Protein AF-A0A954ZWZ1-F1 (afdb_monomer_lite)

Radius of gyration: 29.32 Å; chains: 1; bounding box: 92×33×90 Å

pLDDT: mean 82.96, std 15.21, range [48.44, 98.31]

Foldseek 3Di:
DVVVVVVVCVQQPLNVVLVLLLVLLVVLLVVLLVVLLVCCVVVDLPPQLVSLVVSLVSSVVSSLVSLLVSLCCVVPVPPPPDPPPPVVPPPDPCSCVVSVVVVVLVVVCVVQLSCQQSVQLSCCCPPVVDRSSVSNVVSNNVSSVVSSVVSVVVCVVVVVRVGCVVVVVVVVVVVVVVVVVVVVVVVVVVVVPPPPPPPPDPPDD

Sequence (205 aa):
MPSRVFKYYQRKRVVNINLNILAAGFISIAIAKYPVYLMGVWIGTDHKLLISVLAYLLDMVIDVAVYYGLHWVANHWNPQGHLPGDDTRPKGRKFLHDATRIQAERAALVPLFMLVSMGGMWSLQHFYQITHSWAFVFAFVAAMFVTRIAHTLWGYQSGTFKDHIDFMIDDQLQIGRDLTAEQEAKDQAKAQAEPKATKADEVAP

Structure (mmCIF, N/CA/C/O backbone):
data_AF-A0A954ZWZ1-F1
#
_entry.id   AF-A0A954ZWZ1-F1
#
loop_
_atom_site.group_PDB
_atom_site.id
_atom_site.type_symbol
_atom_site.label_atom_id
_atom_site.label_alt_id
_atom_site.label_comp_id
_atom_site.label_asym_id
_atom_site.label_entity_id
_atom_site.label_seq_id
_atom_site.pdbx_PDB_ins_code
_atom_site.Cartn_x
_atom_site.Cartn_y
_atom_site.Cartn_z
_atom_site.occupancy
_atom_site.B_iso_or_equiv
_atom_site.auth_seq_id
_atom_site.auth_comp_id
_atom_site.auth_asym_id
_atom_site.auth_atom_id
_atom_site.pdbx_PDB_model_num
ATOM 1 N N . MET A 1 1 ? -6.400 15.548 -24.650 1.00 51.78 1 MET A N 1
ATOM 2 C CA . MET A 1 1 ? -5.269 15.828 -23.733 1.00 51.78 1 MET A CA 1
ATOM 3 C C . MET A 1 1 ? -4.863 14.713 -22.740 1.00 51.78 1 MET A C 1
ATOM 5 O O . MET A 1 1 ? -3.754 14.841 -22.228 1.00 51.78 1 MET A O 1
ATOM 9 N N . PRO A 1 2 ? -5.603 13.602 -22.492 1.00 70.44 2 PRO A N 1
ATOM 10 C CA . PRO A 1 2 ? -5.133 12.568 -21.547 1.00 70.44 2 PRO A CA 1
ATOM 11 C C . PRO A 1 2 ? -3.888 11.798 -22.032 1.00 70.44 2 PRO A C 1
ATOM 13 O O . PRO A 1 2 ? -3.136 11.253 -21.229 1.00 70.44 2 PRO A O 1
ATOM 16 N N . SER A 1 3 ? -3.600 11.820 -23.338 1.00 67.31 3 SER A N 1
ATOM 17 C CA . SER A 1 3 ? -2.469 11.102 -23.936 1.00 67.31 3 SER A CA 1
ATOM 18 C C . SER A 1 3 ? -1.090 11.588 -23.474 1.00 67.31 3 SER A C 1
ATOM 20 O O . SER A 1 3 ? -0.151 10.799 -23.466 1.00 67.31 3 SER A O 1
ATOM 22 N N . ARG A 1 4 ? -0.935 12.856 -23.062 1.00 72.19 4 ARG A N 1
ATOM 23 C CA . ARG A 1 4 ? 0.358 13.376 -22.572 1.00 72.19 4 ARG A CA 1
ATOM 24 C C . ARG A 1 4 ? 0.658 12.921 -21.143 1.00 72.19 4 ARG A C 1
ATOM 26 O O . ARG A 1 4 ? 1.775 12.492 -20.870 1.00 72.19 4 ARG A O 1
ATOM 33 N N . VAL A 1 5 ? -0.346 12.949 -20.265 1.00 69.44 5 VAL A N 1
ATOM 34 C CA . VAL A 1 5 ? -0.228 12.459 -18.879 1.00 69.44 5 VAL A CA 1
ATOM 35 C C . VAL A 1 5 ? 0.009 10.950 -18.875 1.00 69.44 5 VAL A C 1
ATOM 37 O O . VAL A 1 5 ? 0.893 10.462 -18.178 1.00 69.44 5 VAL A O 1
ATOM 40 N N . PHE A 1 6 ? -0.702 10.221 -19.739 1.00 67.62 6 PHE A N 1
ATOM 41 C CA . PHE A 1 6 ? -0.519 8.783 -19.905 1.00 67.62 6 PHE A CA 1
ATOM 42 C C . PHE A 1 6 ? 0.884 8.417 -20.425 1.00 67.62 6 PHE A C 1
ATOM 44 O O . PHE A 1 6 ? 1.501 7.481 -19.926 1.00 67.62 6 PHE A O 1
ATOM 51 N N . LYS A 1 7 ? 1.451 9.202 -21.353 1.00 65.38 7 LYS A N 1
ATOM 52 C CA . LYS A 1 7 ? 2.846 9.028 -21.798 1.00 65.38 7 LYS A CA 1
ATOM 53 C C . LYS A 1 7 ? 3.861 9.295 -20.680 1.00 65.38 7 LYS A C 1
ATOM 55 O O . LYS A 1 7 ? 4.841 8.565 -20.574 1.00 65.38 7 LYS A O 1
ATOM 60 N N . TYR A 1 8 ? 3.638 10.302 -19.832 1.00 67.06 8 TYR A N 1
ATOM 61 C CA . TYR A 1 8 ? 4.509 10.554 -18.675 1.00 67.06 8 TYR A CA 1
ATOM 62 C C . TYR A 1 8 ? 4.446 9.403 -17.660 1.00 67.06 8 TYR A C 1
ATOM 64 O O . TYR A 1 8 ? 5.482 8.925 -17.197 1.00 67.06 8 TYR A O 1
ATOM 72 N N . TYR A 1 9 ? 3.236 8.905 -17.396 1.00 62.78 9 TYR A N 1
ATOM 73 C CA . TYR A 1 9 ? 2.984 7.738 -16.553 1.00 62.78 9 TYR A CA 1
ATOM 74 C C . TYR A 1 9 ? 3.708 6.480 -17.054 1.00 62.78 9 TYR A C 1
ATOM 76 O O . TYR A 1 9 ? 4.328 5.768 -16.268 1.00 62.78 9 TYR A O 1
ATOM 84 N N . GLN A 1 10 ? 3.695 6.234 -18.367 1.00 62.81 10 GLN A N 1
ATOM 85 C CA . GLN A 1 10 ? 4.417 5.113 -18.975 1.00 62.81 10 GLN A CA 1
ATOM 86 C C . GLN A 1 10 ? 5.942 5.287 -18.944 1.00 62.81 10 GLN A C 1
ATOM 88 O O . GLN A 1 10 ? 6.660 4.297 -18.836 1.00 62.81 10 GLN A O 1
ATOM 93 N N . ARG A 1 11 ? 6.452 6.525 -19.017 1.00 67.62 11 ARG A N 1
ATOM 94 C CA . ARG A 1 11 ? 7.898 6.796 -19.086 1.00 67.62 11 ARG A CA 1
ATOM 95 C C . ARG A 1 11 ? 8.609 6.647 -17.740 1.00 67.62 11 ARG A C 1
ATOM 97 O O . ARG A 1 11 ? 9.779 6.279 -17.714 1.00 67.62 11 ARG A O 1
ATOM 104 N N . LYS A 1 12 ? 7.931 6.946 -16.629 1.00 70.38 12 LYS A N 1
ATOM 105 C CA . LYS A 1 12 ? 8.512 6.873 -15.280 1.00 70.38 12 LYS A CA 1
ATOM 106 C C . LYS A 1 12 ? 8.003 5.630 -14.558 1.00 70.38 12 LYS A C 1
ATOM 108 O O . LYS A 1 12 ? 6.935 5.648 -13.945 1.00 70.38 12 LYS A O 1
ATOM 113 N N . ARG A 1 13 ? 8.806 4.559 -14.582 1.00 70.75 13 ARG A N 1
ATOM 114 C CA . ARG A 1 13 ? 8.509 3.277 -13.913 1.00 70.75 13 ARG A CA 1
ATOM 115 C C . ARG A 1 13 ? 8.087 3.471 -12.450 1.00 70.75 13 ARG A C 1
ATOM 117 O O . ARG A 1 13 ? 7.132 2.845 -12.004 1.00 70.75 13 ARG A O 1
ATOM 124 N N . VAL A 1 14 ? 8.742 4.393 -11.743 1.00 76.31 14 VAL A N 1
ATOM 125 C CA . VAL A 1 14 ? 8.449 4.742 -10.342 1.00 76.31 14 VAL A CA 1
ATOM 126 C C . VAL A 1 14 ? 7.022 5.253 -10.157 1.00 76.31 14 VAL A C 1
ATOM 128 O O . VAL A 1 14 ? 6.324 4.826 -9.241 1.00 76.31 14 VAL A O 1
ATOM 131 N N . VAL A 1 15 ? 6.565 6.142 -11.043 1.00 77.62 15 VAL A N 1
ATOM 132 C CA . VAL A 1 15 ? 5.222 6.735 -10.971 1.00 77.62 15 VAL A CA 1
ATOM 133 C C . VAL A 1 15 ? 4.165 5.675 -11.260 1.00 77.62 15 VAL A C 1
ATOM 135 O O . VAL A 1 15 ? 3.155 5.616 -10.560 1.00 77.62 15 VAL A O 1
ATOM 138 N N . ASN A 1 16 ? 4.418 4.805 -12.242 1.00 77.25 16 ASN A N 1
ATOM 139 C CA . ASN A 1 16 ? 3.521 3.699 -12.559 1.00 77.25 16 ASN A CA 1
ATOM 140 C C . ASN A 1 16 ? 3.336 2.759 -11.365 1.00 77.25 16 ASN A C 1
ATOM 142 O O . ASN A 1 16 ? 2.205 2.543 -10.918 1.00 77.25 16 ASN A O 1
ATOM 146 N N . ILE A 1 17 ? 4.456 2.301 -10.799 1.00 78.31 17 ILE A N 1
ATOM 147 C CA . ILE A 1 17 ? 4.464 1.447 -9.615 1.00 78.31 17 ILE A CA 1
ATOM 148 C C . ILE A 1 17 ? 3.731 2.151 -8.469 1.00 78.31 17 ILE A C 1
ATOM 150 O O . ILE A 1 17 ? 2.723 1.634 -8.003 1.00 78.31 17 ILE A O 1
ATOM 154 N N . ASN A 1 18 ? 4.140 3.355 -8.061 1.00 85.31 18 ASN A N 1
ATOM 155 C CA . ASN A 1 18 ? 3.526 4.038 -6.919 1.00 85.31 18 ASN A CA 1
ATOM 156 C C . ASN A 1 18 ? 2.015 4.260 -7.089 1.00 85.31 18 ASN A C 1
ATOM 158 O O . ASN A 1 18 ? 1.270 4.049 -6.133 1.00 85.31 18 ASN A O 1
ATOM 162 N N . LEU A 1 19 ? 1.540 4.631 -8.281 1.00 84.81 19 LEU A N 1
ATOM 163 C CA . LEU A 1 19 ? 0.110 4.867 -8.497 1.00 84.81 19 LEU A CA 1
ATOM 164 C C . LEU A 1 19 ? -0.706 3.575 -8.452 1.00 84.81 19 LEU A C 1
ATOM 166 O O . LEU A 1 19 ? -1.750 3.550 -7.807 1.00 84.81 19 LEU A O 1
ATOM 170 N N . ASN A 1 20 ? -0.243 2.511 -9.119 1.00 83.81 20 ASN A N 1
ATOM 171 C CA . ASN A 1 20 ? -0.954 1.230 -9.128 1.00 83.81 20 ASN A CA 1
ATOM 172 C C . ASN A 1 20 ? -1.078 0.685 -7.702 1.00 83.81 20 ASN A C 1
ATOM 174 O O . ASN A 1 20 ? -2.125 0.234 -7.252 1.00 83.81 20 ASN A O 1
ATOM 178 N N . ILE A 1 21 ? 0.004 0.825 -6.955 1.00 85.50 21 ILE A N 1
ATOM 179 C CA . ILE A 1 21 ? 0.074 0.441 -5.565 1.00 85.50 21 ILE A CA 1
ATOM 180 C C . ILE A 1 21 ? -0.865 1.276 -4.671 1.00 85.50 21 ILE A C 1
ATOM 182 O O . ILE A 1 21 ? -1.545 0.702 -3.824 1.00 85.50 21 ILE A O 1
ATOM 186 N N . LEU A 1 22 ? -0.910 2.603 -4.837 1.00 90.81 22 LEU A N 1
ATOM 187 C CA . LEU A 1 22 ? -1.846 3.460 -4.097 1.00 90.81 22 LEU A CA 1
ATOM 188 C C . LEU A 1 22 ? -3.297 3.103 -4.435 1.00 90.81 22 LEU A C 1
ATOM 190 O O . LEU A 1 22 ? -4.123 2.991 -3.536 1.00 90.81 22 LEU A O 1
ATOM 194 N N . ALA A 1 23 ? -3.599 2.879 -5.716 1.00 90.50 23 ALA A N 1
ATOM 195 C CA . ALA A 1 23 ? -4.926 2.470 -6.162 1.00 90.50 23 ALA A CA 1
ATOM 196 C C . ALA A 1 23 ? -5.339 1.128 -5.539 1.00 90.50 23 ALA A C 1
ATOM 198 O O . ALA A 1 23 ? -6.428 1.035 -4.975 1.00 90.50 23 ALA A O 1
ATOM 199 N N . ALA A 1 24 ? -4.454 0.126 -5.571 1.00 89.44 24 ALA A N 1
ATOM 200 C CA . ALA A 1 24 ? -4.673 -1.163 -4.919 1.00 89.44 24 ALA A CA 1
ATOM 201 C C . ALA A 1 24 ? -4.938 -0.994 -3.417 1.00 89.44 24 ALA A C 1
ATOM 203 O O . ALA A 1 24 ? -5.911 -1.542 -2.909 1.00 89.44 24 ALA A O 1
ATOM 204 N N . GLY A 1 25 ? -4.146 -0.162 -2.735 1.00 92.44 25 GLY A N 1
ATOM 205 C CA . GLY A 1 25 ? -4.324 0.119 -1.315 1.00 92.44 25 GLY A CA 1
ATOM 206 C C . GLY A 1 25 ? -5.662 0.797 -0.997 1.00 92.44 25 GLY A C 1
ATOM 207 O O . GLY A 1 25 ? -6.348 0.393 -0.064 1.00 92.44 25 GLY A O 1
ATOM 208 N N . PHE A 1 26 ? -6.084 1.798 -1.777 1.00 96.06 26 PHE A N 1
ATOM 209 C CA . PHE A 1 26 ? -7.390 2.441 -1.574 1.00 96.06 26 PHE A CA 1
ATOM 210 C C . PHE A 1 26 ? -8.555 1.481 -1.825 1.00 96.06 26 PHE A C 1
ATOM 212 O O . PHE A 1 26 ? -9.531 1.494 -1.072 1.00 96.06 26 PHE A O 1
ATOM 219 N N . ILE A 1 27 ? -8.449 0.635 -2.854 1.00 95.94 27 ILE A N 1
ATOM 220 C CA . ILE A 1 27 ? -9.440 -0.408 -3.138 1.00 95.94 27 ILE A CA 1
ATOM 221 C C . ILE A 1 27 ? -9.479 -1.423 -1.988 1.00 95.94 27 ILE A C 1
ATOM 223 O O . ILE A 1 27 ? -10.567 -1.753 -1.519 1.00 95.94 27 ILE A O 1
ATOM 227 N N . SER A 1 28 ? -8.317 -1.861 -1.488 1.00 94.94 28 SER A N 1
ATOM 228 C CA . SER A 1 28 ? -8.216 -2.763 -0.334 1.00 94.94 28 SER A CA 1
ATOM 229 C C . SER A 1 28 ? -8.909 -2.173 0.888 1.00 94.94 28 SER A C 1
ATOM 231 O O . SER A 1 28 ? -9.815 -2.799 1.427 1.00 94.94 28 SER A O 1
ATOM 233 N N . ILE A 1 29 ? -8.587 -0.929 1.259 1.00 96.12 29 ILE A N 1
ATOM 234 C CA . ILE A 1 29 ? -9.203 -0.241 2.403 1.00 96.12 29 ILE A CA 1
ATOM 235 C C . ILE A 1 29 ? -10.722 -0.147 2.233 1.00 96.12 29 ILE A C 1
ATOM 237 O O . ILE A 1 29 ? -11.462 -0.390 3.187 1.00 96.12 29 ILE A O 1
ATOM 241 N N . ALA A 1 30 ? -11.208 0.187 1.034 1.00 96.88 30 ALA A N 1
ATOM 242 C CA . ALA A 1 30 ? -12.642 0.277 0.769 1.00 96.88 30 ALA A CA 1
ATOM 243 C C . ALA A 1 30 ? -13.354 -1.071 0.981 1.00 96.88 30 ALA A C 1
ATOM 245 O O . ALA A 1 30 ? -14.422 -1.104 1.595 1.00 96.88 30 ALA A O 1
ATOM 246 N N . ILE A 1 31 ? -12.745 -2.173 0.532 1.00 96.75 31 ILE A N 1
ATOM 247 C CA . ILE A 1 31 ? -13.271 -3.535 0.703 1.00 96.75 31 ILE A CA 1
ATOM 248 C C . ILE A 1 31 ? -13.161 -3.982 2.171 1.00 96.75 31 ILE A C 1
ATOM 250 O O . ILE A 1 31 ? -14.134 -4.470 2.745 1.00 96.75 31 ILE A O 1
ATOM 254 N N . ALA A 1 32 ? -12.005 -3.772 2.802 1.00 96.94 32 ALA A N 1
ATOM 255 C CA . ALA A 1 32 ? -11.696 -4.179 4.172 1.00 96.94 32 ALA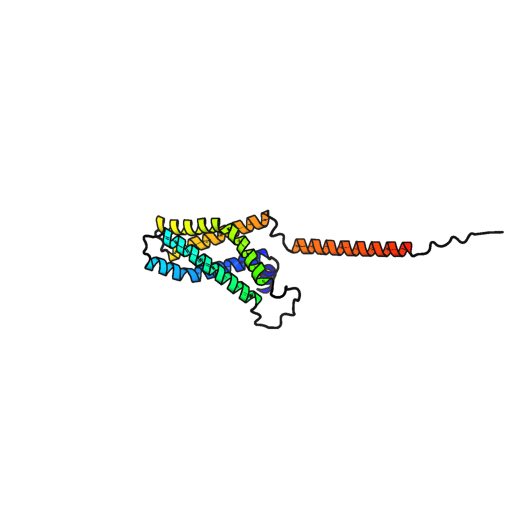 A CA 1
ATOM 256 C C . ALA A 1 32 ? -12.510 -3.412 5.226 1.00 96.94 32 ALA A C 1
ATOM 258 O O . ALA A 1 32 ? -12.789 -3.939 6.305 1.00 96.94 32 ALA A O 1
ATOM 259 N N . LYS A 1 33 ? -12.959 -2.191 4.909 1.00 97.00 33 LYS A N 1
ATOM 260 C CA . LYS A 1 33 ? -13.751 -1.348 5.816 1.00 97.00 33 LYS A CA 1
ATOM 261 C C . LYS A 1 33 ? -14.978 -2.070 6.379 1.00 97.00 33 LYS A C 1
ATOM 263 O O . LYS A 1 33 ? -15.282 -1.907 7.565 1.00 97.00 33 LYS A O 1
ATOM 268 N N . TYR A 1 34 ? -15.697 -2.823 5.544 1.00 97.12 34 TYR A N 1
ATOM 269 C CA . TYR A 1 34 ? -16.940 -3.480 5.952 1.00 97.12 34 TYR A CA 1
ATOM 270 C C . TYR A 1 34 ? -16.701 -4.664 6.904 1.00 97.12 34 TYR A C 1
ATOM 272 O O . TYR A 1 34 ? -17.274 -4.649 7.995 1.00 97.12 34 TYR A O 1
ATOM 280 N N . PRO A 1 35 ? -15.818 -5.637 6.606 1.00 97.44 35 PRO A N 1
ATOM 281 C CA . PRO A 1 35 ? -15.519 -6.679 7.578 1.00 97.44 35 PRO A CA 1
ATOM 282 C C . PRO A 1 35 ? -14.871 -6.146 8.866 1.00 97.44 35 PRO A C 1
ATOM 284 O O . PRO A 1 35 ? -15.178 -6.659 9.937 1.00 97.44 35 PRO A O 1
ATOM 287 N N . VAL A 1 36 ? -14.057 -5.079 8.819 1.00 96.69 36 VAL A N 1
ATOM 288 C CA . VAL A 1 36 ? -13.543 -4.423 10.044 1.00 96.69 36 VAL A CA 1
ATOM 289 C C . VAL A 1 36 ? -14.674 -3.864 10.905 1.00 96.69 36 VAL A C 1
ATOM 291 O O . VAL A 1 36 ? -14.655 -4.010 12.128 1.00 96.69 36 VAL A O 1
ATOM 294 N N . TYR A 1 37 ? -15.681 -3.250 10.282 1.00 96.88 37 TYR A N 1
ATOM 295 C CA . TYR A 1 37 ? -16.877 -2.812 10.994 1.00 96.88 37 TYR A CA 1
ATOM 296 C C . TYR A 1 37 ? -17.608 -3.993 11.653 1.00 96.88 37 TYR A C 1
ATOM 298 O O . TYR A 1 37 ? -17.912 -3.919 12.844 1.00 96.88 37 TYR A O 1
ATOM 306 N N . LEU A 1 38 ? -17.822 -5.093 10.922 1.00 97.56 38 LEU A N 1
ATOM 307 C CA . LEU A 1 38 ? -18.473 -6.293 11.460 1.00 97.56 38 LEU A CA 1
ATOM 308 C C . LEU A 1 38 ? -17.695 -6.907 12.629 1.00 97.56 38 LEU A C 1
ATOM 310 O O . LEU A 1 38 ? -18.304 -7.268 13.632 1.00 97.56 38 LEU A O 1
ATOM 314 N N . MET A 1 39 ? -16.363 -6.969 12.545 1.00 95.94 39 MET A N 1
ATOM 315 C CA . MET A 1 39 ? -15.519 -7.437 13.650 1.00 95.94 39 MET A CA 1
ATOM 316 C C . MET A 1 39 ? -15.685 -6.566 14.896 1.00 95.94 39 MET A C 1
ATOM 318 O O . MET A 1 39 ? -15.781 -7.097 15.998 1.00 95.94 39 MET A O 1
ATOM 322 N N . GLY A 1 40 ? -15.778 -5.243 14.732 1.00 94.31 40 GLY A N 1
ATOM 323 C CA . GLY A 1 40 ? -16.022 -4.333 15.852 1.00 94.31 40 GLY A CA 1
ATOM 324 C C . GLY A 1 40 ? -17.386 -4.536 16.518 1.00 94.31 40 GLY A C 1
ATOM 325 O O . GLY A 1 40 ? -17.492 -4.400 17.734 1.00 94.31 40 GLY A O 1
ATOM 326 N N . VAL A 1 41 ? -18.415 -4.893 15.743 1.00 95.94 41 VAL A N 1
ATOM 327 C CA . VAL A 1 41 ? -19.747 -5.230 16.278 1.00 95.94 41 VAL A CA 1
ATOM 328 C C . VAL A 1 41 ? -19.737 -6.598 16.965 1.00 95.94 41 VAL A C 1
ATOM 330 O O . VAL A 1 41 ? -20.334 -6.747 18.025 1.00 95.94 41 VAL A O 1
ATOM 333 N N . TRP A 1 42 ? -19.055 -7.585 16.382 1.00 97.12 42 TRP A N 1
ATOM 334 C CA . TRP A 1 42 ? -19.050 -8.964 16.875 1.00 97.12 42 TRP A CA 1
ATOM 335 C C . TRP A 1 42 ? -18.204 -9.157 18.139 1.00 97.12 42 TRP A C 1
ATOM 337 O O . TRP A 1 42 ? -18.624 -9.854 19.057 1.00 97.12 42 TRP A O 1
ATOM 347 N N . ILE A 1 43 ? -17.025 -8.535 18.195 1.00 96.19 43 ILE A N 1
ATOM 348 C CA . ILE A 1 43 ? -16.083 -8.664 19.318 1.00 96.19 43 ILE A CA 1
ATOM 349 C C . ILE A 1 43 ? -16.461 -7.720 20.471 1.00 96.19 43 ILE A C 1
ATOM 351 O O . ILE A 1 43 ? -16.161 -8.007 21.626 1.00 96.19 43 ILE A O 1
ATOM 355 N N . GLY A 1 44 ? -17.129 -6.604 20.170 1.00 93.94 44 GLY A N 1
ATOM 356 C CA . GLY A 1 44 ? -17.442 -5.557 21.140 1.00 93.94 44 GLY A CA 1
ATOM 357 C C . GLY A 1 44 ? -16.372 -4.465 21.203 1.00 93.94 44 GLY A C 1
ATOM 358 O O . GLY A 1 44 ? -15.210 -4.655 20.843 1.00 93.94 44 GLY A O 1
ATOM 359 N N . THR A 1 45 ? -16.773 -3.277 21.657 1.00 91.81 45 THR A N 1
ATOM 360 C CA . THR A 1 45 ? -15.977 -2.042 21.543 1.00 91.81 45 THR A CA 1
ATOM 361 C C . THR A 1 45 ? -14.802 -1.935 22.516 1.00 91.81 45 THR A C 1
ATOM 363 O O . THR A 1 45 ? -13.969 -1.039 22.373 1.00 91.81 45 THR A O 1
ATOM 366 N N . ASP A 1 46 ? -14.723 -2.831 23.497 1.00 94.69 46 ASP A N 1
ATOM 367 C CA . ASP A 1 46 ? -13.719 -2.774 24.563 1.00 94.69 46 ASP A CA 1
ATOM 368 C C . ASP A 1 46 ? -12.366 -3.349 24.118 1.00 94.69 46 ASP A C 1
ATOM 370 O O . ASP A 1 46 ? -11.306 -2.931 24.587 1.00 94.69 46 ASP A O 1
ATOM 374 N N . HIS A 1 47 ? -12.366 -4.245 23.128 1.00 95.12 47 HIS A N 1
ATOM 375 C CA . HIS A 1 47 ? -11.166 -4.929 22.641 1.00 95.12 47 HIS A CA 1
ATOM 376 C C . HIS A 1 47 ? -10.467 -4.180 21.489 1.00 95.12 47 HIS A C 1
ATOM 378 O O . HIS A 1 47 ? -10.080 -4.770 20.478 1.00 95.12 47 HIS A O 1
ATOM 384 N N . LYS A 1 48 ? -10.256 -2.867 21.655 1.00 94.19 48 LYS A N 1
ATOM 385 C CA . LYS A 1 48 ? -9.696 -1.938 20.644 1.00 94.19 48 LYS A CA 1
ATOM 386 C C . LYS A 1 48 ? -8.390 -2.429 20.001 1.00 94.19 48 LYS A C 1
ATOM 388 O O . LYS A 1 48 ? -8.222 -2.388 18.780 1.00 94.19 48 LYS A O 1
ATOM 393 N N . LEU A 1 49 ? -7.463 -2.934 20.820 1.00 95.06 49 LEU A N 1
ATOM 394 C CA . LEU A 1 49 ? -6.177 -3.452 20.342 1.00 95.06 49 LEU A CA 1
ATOM 395 C C . LEU A 1 49 ? -6.353 -4.721 19.496 1.00 95.06 49 LEU A C 1
ATOM 397 O O . LEU A 1 49 ? -5.781 -4.809 18.413 1.00 95.06 49 LEU A O 1
ATOM 401 N N . LEU A 1 50 ? -7.174 -5.672 19.955 1.00 95.69 50 LEU A N 1
ATOM 402 C CA . LEU A 1 50 ? -7.455 -6.912 19.227 1.00 95.69 50 LEU A CA 1
ATOM 403 C C . LEU A 1 50 ? -8.112 -6.617 17.873 1.00 95.69 50 LEU A C 1
ATOM 405 O O . LEU A 1 50 ? -7.687 -7.161 16.858 1.00 95.69 50 LEU A O 1
ATOM 409 N N . ILE A 1 51 ? -9.087 -5.702 17.840 1.00 95.12 51 ILE A N 1
ATOM 410 C CA . ILE A 1 51 ? -9.728 -5.265 16.592 1.00 95.12 51 ILE A CA 1
ATOM 411 C C . ILE A 1 51 ? -8.700 -4.629 15.649 1.00 95.12 51 ILE A C 1
ATOM 413 O O . ILE A 1 51 ? -8.740 -4.888 14.451 1.00 95.12 51 ILE A O 1
ATOM 417 N N . SER A 1 52 ? -7.757 -3.840 16.170 1.00 95.88 52 SER A N 1
ATOM 418 C CA . SER A 1 52 ? -6.698 -3.219 15.359 1.00 95.88 52 SER A CA 1
ATOM 419 C C . SER A 1 52 ? -5.738 -4.256 14.758 1.00 95.88 52 SER A C 1
ATOM 421 O O . SER A 1 52 ? -5.387 -4.151 13.584 1.00 95.88 52 SER A O 1
ATOM 423 N N . VAL A 1 53 ? -5.360 -5.288 15.524 1.00 96.62 53 VAL A N 1
ATOM 424 C CA . VAL A 1 53 ? -4.549 -6.421 15.033 1.00 96.62 53 VAL A CA 1
ATOM 425 C C . VAL A 1 53 ? -5.294 -7.183 13.935 1.00 96.62 53 VAL A C 1
ATOM 427 O O . VAL A 1 53 ? -4.736 -7.438 12.870 1.00 96.62 53 VAL A O 1
ATOM 430 N N . LEU A 1 54 ? -6.562 -7.529 14.168 1.00 96.81 54 LEU A N 1
ATOM 431 C CA . LEU A 1 54 ? -7.368 -8.269 13.195 1.00 96.81 54 LEU A CA 1
ATOM 432 C C . LEU A 1 54 ? -7.627 -7.453 11.925 1.00 96.81 54 LEU A C 1
ATOM 434 O O . LEU A 1 54 ? -7.548 -7.998 10.828 1.00 96.81 54 LEU A O 1
ATOM 438 N N . ALA A 1 55 ? -7.882 -6.149 12.058 1.00 96.56 55 ALA A N 1
ATOM 439 C CA . ALA A 1 55 ? -8.036 -5.245 10.922 1.00 96.56 55 ALA A CA 1
ATOM 440 C C . ALA A 1 55 ? -6.764 -5.183 10.069 1.00 96.56 55 ALA A C 1
ATOM 442 O O . ALA A 1 55 ? -6.852 -5.227 8.845 1.00 96.56 55 ALA A O 1
ATOM 443 N N . TYR A 1 56 ? -5.592 -5.147 10.707 1.00 96.56 56 TYR A N 1
ATOM 444 C CA . TYR A 1 56 ? -4.307 -5.204 10.019 1.00 96.56 56 TYR A CA 1
ATOM 445 C C . TYR A 1 56 ? -4.092 -6.521 9.267 1.00 96.56 56 TYR A C 1
ATOM 447 O O . TYR A 1 56 ? -3.747 -6.496 8.088 1.00 96.56 56 TYR A O 1
ATOM 455 N N . LEU A 1 57 ? -4.339 -7.666 9.909 1.00 96.69 57 LEU A N 1
ATOM 456 C CA . LEU A 1 57 ? -4.192 -8.971 9.254 1.00 96.69 57 LEU A CA 1
ATOM 457 C C . LEU A 1 57 ? -5.156 -9.131 8.076 1.00 96.69 57 LEU A C 1
ATOM 459 O O . LEU A 1 57 ? -4.769 -9.629 7.020 1.00 96.69 57 LEU A O 1
ATOM 463 N N . LEU A 1 58 ? -6.400 -8.687 8.248 1.00 96.56 58 LEU A N 1
ATOM 464 C CA . LEU A 1 58 ? -7.407 -8.724 7.199 1.00 96.56 58 LEU A CA 1
ATOM 465 C C . LEU A 1 58 ? -7.014 -7.838 6.009 1.00 96.56 58 LEU A C 1
ATOM 467 O O . LEU A 1 58 ? -7.048 -8.310 4.874 1.00 96.56 58 LEU A O 1
ATOM 471 N N . ASP A 1 59 ? -6.632 -6.582 6.254 1.00 95.12 59 ASP A N 1
ATOM 472 C CA . ASP A 1 59 ? -6.194 -5.673 5.191 1.00 95.12 59 ASP A CA 1
ATOM 473 C C . ASP A 1 59 ? -4.946 -6.200 4.484 1.00 95.12 59 ASP A C 1
ATOM 475 O O . ASP A 1 59 ? -4.891 -6.159 3.264 1.00 95.12 59 ASP A O 1
ATOM 479 N N . MET A 1 60 ? -3.993 -6.796 5.207 1.00 93.56 60 MET A N 1
ATOM 480 C CA . MET A 1 60 ? -2.818 -7.420 4.595 1.00 93.56 60 MET A CA 1
ATOM 481 C C . MET A 1 60 ? -3.213 -8.512 3.588 1.00 93.56 60 MET A C 1
ATOM 483 O O . MET A 1 60 ? -2.681 -8.550 2.479 1.00 93.56 60 MET A O 1
ATOM 487 N N . VAL A 1 61 ? -4.155 -9.391 3.947 1.00 95.50 61 VAL A N 1
ATOM 488 C CA . VAL A 1 61 ? -4.637 -10.453 3.047 1.00 95.50 61 VAL A CA 1
ATOM 489 C C . VAL A 1 61 ? -5.372 -9.861 1.842 1.00 95.50 61 VAL A C 1
ATOM 491 O O . VAL A 1 61 ? -5.146 -10.301 0.711 1.00 95.50 61 VAL A O 1
ATOM 494 N N . ILE A 1 62 ? -6.221 -8.852 2.061 1.00 95.12 62 ILE A N 1
ATOM 495 C CA . ILE A 1 62 ? -6.977 -8.196 0.988 1.00 95.12 62 ILE A CA 1
ATOM 496 C C . ILE A 1 62 ? -6.040 -7.409 0.059 1.00 95.12 62 ILE A C 1
ATOM 498 O O . ILE A 1 62 ? -6.174 -7.553 -1.153 1.00 95.12 62 ILE A O 1
ATOM 502 N N . ASP A 1 63 ? -5.059 -6.659 0.571 1.00 92.19 63 ASP A N 1
ATOM 503 C CA . ASP A 1 63 ? -4.080 -5.905 -0.232 1.00 92.19 63 ASP A CA 1
ATOM 504 C C . ASP A 1 63 ? -3.276 -6.850 -1.120 1.00 92.19 63 ASP A C 1
ATOM 506 O O . ASP A 1 63 ? -3.153 -6.611 -2.321 1.00 92.19 63 ASP A O 1
ATOM 510 N N . VAL A 1 64 ? -2.795 -7.968 -0.564 1.00 89.62 64 VAL A N 1
ATOM 511 C CA . VAL A 1 64 ? -2.105 -9.011 -1.335 1.00 89.62 64 VAL A CA 1
ATOM 512 C C . VAL A 1 64 ? -3.012 -9.526 -2.456 1.00 89.62 64 VAL A C 1
ATOM 514 O O . VAL A 1 64 ? -2.599 -9.537 -3.618 1.00 89.62 64 VAL A O 1
ATOM 517 N N . ALA A 1 65 ? -4.249 -9.916 -2.138 1.00 93.12 65 ALA A N 1
ATOM 518 C CA . ALA A 1 65 ? -5.185 -10.477 -3.111 1.00 93.12 65 ALA A CA 1
ATOM 519 C C . ALA A 1 65 ? -5.562 -9.472 -4.215 1.00 93.12 65 ALA A C 1
ATOM 521 O O . ALA A 1 65 ? -5.501 -9.804 -5.401 1.00 93.12 65 ALA A O 1
ATOM 522 N N . VAL A 1 66 ? -5.898 -8.234 -3.842 1.00 91.75 66 VAL A N 1
ATOM 523 C CA . VAL A 1 66 ? -6.233 -7.142 -4.768 1.00 91.75 66 VAL A CA 1
ATOM 524 C C . VAL A 1 66 ? -5.031 -6.794 -5.639 1.00 91.75 66 VAL A C 1
ATOM 526 O O . VAL A 1 66 ? -5.188 -6.633 -6.848 1.00 91.75 66 VAL A O 1
ATOM 529 N N . TYR A 1 67 ? -3.826 -6.729 -5.070 1.00 87.62 67 TYR A N 1
ATOM 530 C CA . TYR A 1 67 ? -2.603 -6.460 -5.821 1.00 87.62 67 TYR A CA 1
ATOM 531 C C . TYR A 1 67 ? -2.336 -7.534 -6.881 1.00 87.62 67 TYR A C 1
ATOM 533 O O . TYR A 1 67 ? -2.165 -7.193 -8.054 1.00 87.62 67 TYR A O 1
ATOM 541 N N . TYR A 1 68 ? -2.353 -8.820 -6.509 1.00 87.12 68 TYR A N 1
ATOM 542 C CA . TYR A 1 68 ? -2.191 -9.908 -7.482 1.00 87.12 68 TYR A CA 1
ATOM 543 C C . TYR A 1 68 ? -3.306 -9.908 -8.526 1.00 87.12 68 TYR A C 1
ATOM 545 O O . TYR A 1 68 ? -3.021 -10.106 -9.706 1.00 87.12 68 TYR A O 1
ATOM 553 N N . GLY A 1 69 ? -4.550 -9.645 -8.118 1.00 89.44 69 GLY A N 1
ATOM 554 C CA . GLY A 1 69 ? -5.697 -9.559 -9.020 1.00 89.44 69 GLY A CA 1
ATOM 555 C C . GLY A 1 69 ? -5.538 -8.446 -10.055 1.00 89.44 69 GLY A C 1
ATOM 556 O O . GLY A 1 69 ? -5.617 -8.705 -11.254 1.00 89.44 69 GLY A O 1
ATOM 557 N N . LEU A 1 70 ? -5.236 -7.220 -9.619 1.00 86.31 70 LEU A N 1
ATOM 558 C CA . LEU A 1 70 ? -5.003 -6.081 -10.513 1.00 86.31 70 LEU A CA 1
ATOM 559 C C . LEU A 1 70 ? -3.801 -6.311 -11.426 1.00 86.31 70 LEU A C 1
ATOM 561 O O . LEU A 1 70 ? -3.861 -5.991 -12.613 1.00 86.31 70 LEU A O 1
ATOM 565 N N . HIS A 1 71 ? -2.720 -6.887 -10.898 1.00 81.19 71 HIS A N 1
ATOM 566 C CA . HIS A 1 71 ? -1.554 -7.218 -11.706 1.00 81.19 71 HIS A CA 1
ATOM 567 C C . HIS A 1 71 ? -1.906 -8.279 -12.761 1.00 81.19 71 HIS A C 1
ATOM 569 O O . HIS A 1 71 ? -1.536 -8.130 -13.928 1.00 81.19 71 HIS A O 1
ATOM 575 N N . TRP A 1 72 ? -2.663 -9.319 -12.388 1.00 84.81 72 TRP A N 1
ATOM 576 C CA . TRP A 1 72 ? -3.109 -10.372 -13.302 1.00 84.81 72 TRP A CA 1
ATOM 577 C C . TRP A 1 72 ? -3.994 -9.810 -14.410 1.00 84.81 72 TRP A C 1
ATOM 579 O O . TRP A 1 72 ? -3.728 -10.093 -15.579 1.00 84.81 72 TRP A O 1
ATOM 589 N N . VAL A 1 73 ? -4.975 -8.969 -14.057 1.00 83.88 73 VAL A N 1
ATOM 590 C CA . VAL A 1 73 ? -5.830 -8.266 -15.022 1.00 83.88 73 VAL A CA 1
ATOM 591 C C . VAL A 1 73 ? -4.964 -7.422 -15.951 1.00 83.88 73 VAL A C 1
ATOM 593 O O . VAL A 1 73 ? -5.066 -7.573 -17.159 1.00 83.88 73 VAL A O 1
ATOM 596 N N . ALA A 1 74 ? -4.041 -6.609 -15.437 1.00 76.44 74 ALA A N 1
ATOM 597 C CA . ALA A 1 74 ? -3.181 -5.778 -16.283 1.00 76.44 74 ALA A CA 1
ATOM 598 C C . ALA A 1 74 ? -2.322 -6.589 -17.274 1.00 76.44 74 ALA A C 1
ATOM 600 O O . ALA A 1 74 ? -2.014 -6.097 -18.360 1.00 76.44 74 ALA A O 1
ATOM 601 N N . ASN A 1 75 ? -1.932 -7.816 -16.913 1.00 75.12 75 ASN A N 1
ATOM 602 C CA . ASN A 1 75 ? -1.091 -8.666 -17.755 1.00 75.12 75 ASN A CA 1
ATOM 603 C C . ASN A 1 75 ? -1.880 -9.571 -18.719 1.00 75.12 75 ASN A C 1
ATOM 605 O O . ASN A 1 75 ? -1.372 -9.898 -19.789 1.00 75.12 75 ASN A O 1
ATOM 609 N N . HIS A 1 76 ? -3.095 -9.991 -18.357 1.00 78.19 76 HIS A N 1
ATOM 610 C CA . HIS A 1 76 ? -3.882 -10.963 -19.131 1.00 78.19 76 HIS A CA 1
ATOM 611 C C . HIS A 1 76 ? -5.115 -10.358 -19.813 1.00 78.19 76 HIS A C 1
ATOM 613 O O . HIS A 1 76 ? -5.636 -10.939 -20.764 1.00 78.19 76 HIS A O 1
ATOM 619 N N . TRP A 1 77 ? -5.586 -9.190 -19.377 1.00 77.94 77 TRP A N 1
ATOM 620 C CA . TRP A 1 77 ? -6.722 -8.506 -19.985 1.00 77.94 77 TRP A CA 1
ATOM 621 C C . TRP A 1 77 ? -6.261 -7.724 -21.223 1.00 77.94 77 TRP A C 1
ATOM 623 O O . TRP A 1 77 ? -5.763 -6.602 -21.122 1.00 77.94 77 TRP A O 1
ATOM 633 N N . ASN A 1 78 ? -6.444 -8.313 -22.409 1.00 69.06 78 ASN A N 1
ATOM 634 C CA . ASN A 1 78 ? -6.257 -7.644 -23.701 1.00 69.06 78 ASN A CA 1
ATOM 635 C C . ASN A 1 78 ? -7.609 -7.487 -24.427 1.00 69.06 78 ASN A C 1
ATOM 637 O O . ASN A 1 78 ? -7.917 -8.261 -25.333 1.00 69.06 78 ASN A O 1
ATOM 641 N N . PRO A 1 79 ? -8.432 -6.494 -24.054 1.00 60.44 79 PRO A N 1
ATOM 642 C CA . PRO A 1 79 ? -9.803 -6.372 -24.541 1.00 60.44 79 PRO A CA 1
ATOM 643 C C . PRO A 1 79 ? -9.872 -5.920 -26.005 1.00 60.44 79 PRO A C 1
ATOM 645 O O . PRO A 1 79 ? -10.944 -5.953 -26.596 1.00 60.44 79 PRO A O 1
ATOM 648 N N . GLN A 1 80 ? -8.752 -5.481 -26.592 1.00 58.38 80 GLN A N 1
ATOM 649 C CA . GLN A 1 80 ? -8.705 -4.965 -27.962 1.00 58.38 80 GLN A CA 1
ATOM 650 C C . GLN A 1 80 ? -7.899 -5.832 -28.936 1.00 58.38 80 GLN A C 1
ATOM 652 O O . GLN A 1 80 ? -7.895 -5.518 -30.122 1.00 58.38 80 GLN A O 1
ATOM 657 N N . GLY A 1 81 ? -7.253 -6.918 -28.492 1.00 54.03 81 GLY A N 1
ATOM 658 C CA . GLY A 1 81 ? -6.687 -7.976 -29.349 1.00 54.03 81 GLY A CA 1
ATOM 659 C C . GLY A 1 81 ? -5.592 -7.585 -30.361 1.00 54.03 81 GLY A C 1
ATOM 660 O O . GLY A 1 81 ? -4.980 -8.477 -30.932 1.00 54.03 81 GLY A O 1
ATOM 661 N N . HIS A 1 82 ? -5.311 -6.296 -30.576 1.00 49.00 82 HIS A N 1
ATOM 662 C CA . HIS A 1 82 ? -4.593 -5.807 -31.763 1.00 49.00 82 HIS A CA 1
ATOM 663 C C . HIS A 1 82 ? -3.509 -4.764 -31.467 1.00 49.00 82 HIS A C 1
ATOM 665 O O . HIS A 1 82 ? -3.105 -4.034 -32.370 1.00 49.00 82 HIS A O 1
ATOM 671 N N . LEU A 1 83 ? -3.009 -4.661 -30.231 1.00 55.31 83 LEU A N 1
ATOM 672 C CA . LEU A 1 83 ? -1.756 -3.926 -30.043 1.00 55.31 83 LEU A CA 1
ATOM 673 C C . LEU A 1 83 ? -0.654 -4.718 -30.770 1.00 55.31 83 LEU A C 1
ATOM 675 O O . LEU A 1 83 ? -0.480 -5.893 -30.435 1.00 55.31 83 LEU A O 1
ATOM 679 N N . PRO A 1 84 ? 0.030 -4.127 -31.776 1.00 51.47 84 PRO A N 1
ATOM 680 C CA . PRO A 1 84 ? 1.095 -4.792 -32.517 1.00 51.47 84 PRO A CA 1
ATOM 681 C C . PRO A 1 84 ? 2.062 -5.401 -31.516 1.00 51.47 84 PRO A C 1
ATOM 683 O O . PRO A 1 84 ? 2.461 -4.712 -30.577 1.00 51.47 84 PRO A O 1
ATOM 686 N N . GLY A 1 85 ? 2.336 -6.695 -31.675 1.00 49.50 85 GLY A N 1
ATOM 687 C CA . GLY A 1 85 ? 3.124 -7.483 -30.742 1.00 49.50 85 GLY A CA 1
ATOM 688 C C . GLY A 1 85 ? 4.432 -6.780 -30.424 1.00 49.50 85 GLY A C 1
ATOM 689 O O . GLY A 1 85 ? 5.377 -6.822 -31.202 1.00 49.50 85 GLY A O 1
ATOM 690 N N . ASP A 1 86 ? 4.475 -6.128 -29.268 1.00 51.50 86 ASP A N 1
ATOM 691 C CA . ASP A 1 86 ? 5.713 -5.695 -28.654 1.00 51.50 86 ASP A CA 1
ATOM 692 C C . ASP A 1 86 ? 6.339 -6.984 -28.102 1.00 51.50 86 ASP A C 1
ATOM 694 O O . ASP A 1 86 ? 6.180 -7.339 -26.931 1.00 51.50 86 ASP A O 1
ATOM 698 N N . ASP A 1 87 ? 6.961 -7.753 -29.006 1.00 51.28 87 ASP A N 1
ATOM 699 C CA . ASP A 1 87 ? 7.638 -9.043 -28.771 1.00 51.28 87 ASP A CA 1
ATOM 700 C C . ASP A 1 87 ? 8.764 -8.930 -27.720 1.00 51.28 87 ASP A C 1
ATOM 702 O O . ASP A 1 87 ? 9.373 -9.917 -27.308 1.00 51.28 87 ASP A O 1
ATOM 706 N N . THR A 1 88 ? 9.015 -7.713 -27.237 1.00 51.16 88 THR A N 1
ATOM 707 C CA . THR A 1 88 ? 9.912 -7.379 -26.135 1.00 51.16 88 THR A CA 1
ATOM 708 C C . THR A 1 88 ? 9.328 -7.698 -24.756 1.00 51.16 88 THR A C 1
ATOM 710 O O . THR A 1 88 ? 10.087 -7.782 -23.786 1.00 51.16 88 THR A O 1
ATOM 713 N N . ARG A 1 89 ? 8.007 -7.915 -24.615 1.00 52.88 89 ARG A N 1
ATOM 714 C CA . ARG A 1 89 ? 7.417 -8.298 -23.320 1.00 52.88 89 ARG A CA 1
ATOM 715 C C . ARG A 1 89 ? 7.714 -9.772 -23.016 1.00 52.88 89 ARG A C 1
ATOM 717 O O . ARG A 1 89 ? 7.211 -10.657 -23.709 1.00 52.88 89 ARG A O 1
ATOM 724 N N . PRO A 1 90 ? 8.500 -10.080 -21.968 1.00 48.44 90 PRO A N 1
ATOM 725 C CA . PRO A 1 90 ? 8.900 -11.451 -21.678 1.00 48.44 90 PRO A CA 1
ATOM 726 C C . PRO A 1 90 ? 7.680 -12.338 -21.379 1.00 48.44 90 PRO A C 1
ATOM 728 O O . PRO A 1 90 ? 6.954 -12.125 -20.408 1.00 48.44 90 PRO A O 1
ATOM 731 N N . LYS A 1 91 ? 7.472 -13.352 -22.227 1.00 53.69 91 LYS A N 1
ATOM 732 C CA . LYS A 1 91 ? 6.342 -14.296 -22.202 1.00 53.69 91 LYS A CA 1
ATOM 733 C C . LYS A 1 91 ? 6.189 -14.991 -20.836 1.00 53.69 91 LYS A C 1
ATOM 735 O O . LYS A 1 91 ? 7.047 -15.778 -20.443 1.00 53.69 91 LYS A O 1
ATOM 740 N N . GLY A 1 92 ? 5.073 -14.731 -20.143 1.00 54.25 92 GLY A N 1
ATOM 741 C CA . GLY A 1 92 ? 4.380 -15.585 -19.151 1.00 54.25 92 GLY A CA 1
ATOM 742 C C . GLY A 1 92 ?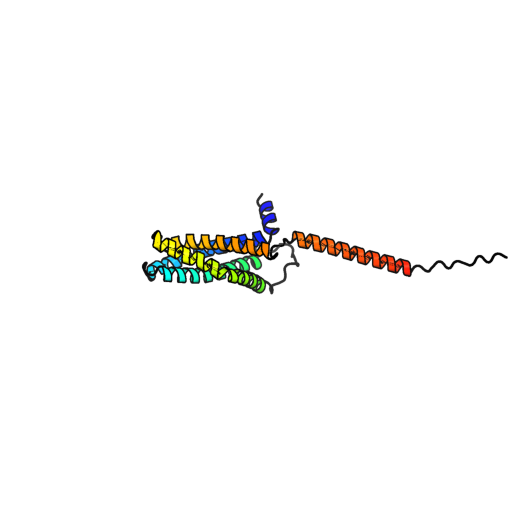 5.081 -15.961 -17.834 1.00 54.25 92 GLY A C 1
ATOM 743 O O . GLY A 1 92 ? 4.458 -15.916 -16.777 1.00 54.25 92 GLY A O 1
ATOM 744 N N . ARG A 1 93 ? 6.370 -16.321 -17.846 1.00 53.97 93 ARG A N 1
ATOM 745 C CA . ARG A 1 93 ? 7.086 -16.871 -16.678 1.00 53.97 93 ARG A CA 1
ATOM 746 C C . ARG A 1 93 ? 7.619 -15.823 -15.696 1.00 53.97 93 ARG A C 1
ATOM 748 O O . ARG A 1 93 ? 8.014 -16.192 -14.596 1.00 53.97 93 ARG A O 1
ATOM 755 N N . LYS A 1 94 ? 7.602 -14.533 -16.050 1.00 71.06 94 LYS A N 1
ATOM 756 C CA . LYS A 1 94 ? 8.088 -13.452 -15.171 1.00 71.06 94 LYS A CA 1
ATOM 757 C C . LYS A 1 94 ? 7.008 -12.804 -14.298 1.00 71.06 94 LYS A C 1
ATOM 759 O O . LYS A 1 94 ? 7.364 -12.118 -13.357 1.00 71.06 94 LYS A O 1
ATOM 764 N N . PHE A 1 95 ? 5.718 -13.066 -14.536 1.00 75.50 95 PHE A N 1
ATOM 765 C CA . PHE A 1 95 ? 4.623 -12.415 -13.798 1.00 75.50 95 PHE A CA 1
ATOM 766 C C . PHE A 1 95 ? 4.704 -12.639 -12.282 1.00 75.50 95 PHE A C 1
ATOM 768 O O . PHE A 1 95 ? 4.800 -11.684 -11.517 1.00 75.50 95 PHE A O 1
ATOM 775 N N . LEU A 1 96 ? 4.688 -13.909 -11.852 1.00 80.12 96 LEU A N 1
ATOM 776 C CA . LEU A 1 96 ? 4.745 -14.244 -10.428 1.00 80.12 96 LEU A CA 1
ATOM 777 C C . LEU A 1 96 ? 6.057 -13.761 -9.821 1.00 80.12 96 LEU A C 1
ATOM 779 O O . LEU A 1 96 ? 6.044 -13.145 -8.769 1.00 80.12 96 LEU A O 1
ATOM 783 N N . HIS A 1 97 ? 7.174 -13.972 -10.515 1.00 83.88 97 HIS A N 1
ATOM 784 C CA . HIS A 1 97 ? 8.481 -13.539 -10.038 1.00 83.88 97 HIS A CA 1
ATOM 785 C C . HIS A 1 97 ? 8.549 -12.018 -9.821 1.00 83.88 97 HIS A C 1
ATOM 787 O O . HIS A 1 97 ? 9.029 -11.569 -8.782 1.00 83.88 97 HIS A O 1
ATOM 793 N N . ASP A 1 98 ? 8.032 -11.221 -10.757 1.00 77.31 98 ASP A N 1
ATOM 794 C CA . ASP A 1 98 ? 8.033 -9.760 -10.659 1.00 77.31 98 ASP A CA 1
ATOM 795 C C . ASP A 1 98 ? 7.078 -9.270 -9.562 1.00 77.31 98 ASP A C 1
ATOM 797 O O . ASP A 1 98 ? 7.457 -8.421 -8.751 1.00 77.31 98 ASP A O 1
ATOM 801 N N . ALA A 1 99 ? 5.876 -9.847 -9.474 1.00 80.56 99 ALA A N 1
ATOM 802 C CA . ALA A 1 99 ? 4.912 -9.530 -8.422 1.00 80.56 99 ALA A CA 1
ATOM 803 C C . ALA A 1 99 ? 5.448 -9.885 -7.026 1.00 80.56 99 ALA A C 1
ATOM 805 O O . ALA A 1 99 ? 5.400 -9.062 -6.110 1.00 80.56 99 ALA A O 1
ATOM 806 N N . THR A 1 100 ? 6.011 -11.086 -6.868 1.00 84.94 100 THR A N 1
ATOM 807 C CA . THR A 1 100 ? 6.589 -11.558 -5.606 1.00 84.94 100 THR A CA 1
ATOM 808 C C . THR A 1 100 ? 7.826 -10.752 -5.227 1.00 84.94 100 THR A C 1
ATOM 810 O O . THR A 1 100 ? 7.989 -10.432 -4.052 1.00 84.94 100 THR A O 1
ATOM 813 N N . ARG A 1 101 ? 8.664 -10.344 -6.188 1.00 86.06 101 ARG A N 1
ATOM 814 C CA . ARG A 1 101 ? 9.803 -9.456 -5.916 1.00 86.06 101 ARG A CA 1
ATOM 815 C C . ARG A 1 101 ? 9.347 -8.112 -5.348 1.00 86.06 101 ARG A C 1
ATOM 817 O O . ARG A 1 101 ? 9.847 -7.698 -4.307 1.00 86.06 101 ARG A O 1
ATOM 824 N N . ILE A 1 102 ? 8.367 -7.465 -5.983 1.00 79.56 102 ILE A N 1
ATOM 825 C CA . ILE A 1 102 ? 7.812 -6.191 -5.492 1.00 79.56 102 ILE A CA 1
ATOM 826 C C . ILE A 1 102 ? 7.188 -6.379 -4.103 1.00 79.56 102 ILE A C 1
ATOM 828 O O . ILE A 1 102 ? 7.278 -5.506 -3.240 1.00 79.56 102 ILE A O 1
ATOM 832 N N . GLN A 1 103 ? 6.560 -7.525 -3.857 1.00 84.75 103 GLN A N 1
ATOM 833 C CA . GLN A 1 103 ? 5.969 -7.813 -2.559 1.00 84.75 103 GLN A CA 1
ATOM 834 C C . GLN A 1 103 ? 7.011 -8.096 -1.473 1.00 84.75 103 GLN A C 1
ATOM 836 O O . GLN A 1 103 ? 6.814 -7.679 -0.334 1.00 84.75 103 GLN A O 1
ATOM 841 N N . ALA A 1 104 ? 8.138 -8.718 -1.817 1.00 88.00 104 ALA A N 1
ATOM 842 C CA . ALA A 1 104 ? 9.271 -8.883 -0.913 1.00 88.00 104 ALA A CA 1
ATOM 843 C C . ALA A 1 104 ? 9.890 -7.526 -0.540 1.00 88.00 104 ALA A C 1
ATOM 845 O O . ALA A 1 104 ? 10.162 -7.274 0.632 1.00 88.00 104 ALA A O 1
ATOM 846 N N . GLU A 1 105 ? 10.022 -6.609 -1.504 1.00 85.94 105 GLU A N 1
ATOM 847 C CA . GLU A 1 105 ? 10.458 -5.228 -1.243 1.00 85.94 105 GLU A CA 1
ATOM 848 C C . GLU A 1 105 ? 9.483 -4.504 -0.294 1.00 85.94 105 GLU A C 1
ATOM 850 O O . GLU A 1 105 ? 9.900 -3.808 0.632 1.00 85.94 105 GLU A O 1
ATOM 855 N N . ARG A 1 106 ? 8.171 -4.733 -0.442 1.00 84.56 106 ARG A N 1
ATOM 856 C CA . ARG A 1 106 ? 7.165 -4.212 0.499 1.00 84.56 106 ARG A CA 1
ATOM 857 C C . ARG A 1 106 ? 7.240 -4.854 1.880 1.00 84.56 106 ARG A C 1
ATOM 859 O O . ARG A 1 106 ? 6.973 -4.163 2.862 1.00 84.56 106 ARG A O 1
ATOM 866 N N . ALA A 1 107 ? 7.589 -6.136 1.967 1.00 90.12 107 ALA A N 1
ATOM 867 C CA . ALA A 1 107 ? 7.690 -6.853 3.235 1.00 90.12 107 ALA A CA 1
ATOM 868 C C . ALA A 1 107 ? 8.707 -6.190 4.181 1.00 90.12 107 ALA A C 1
ATOM 870 O O . ALA A 1 107 ? 8.485 -6.142 5.388 1.00 90.12 107 ALA A O 1
ATOM 871 N N . ALA A 1 108 ? 9.761 -5.574 3.637 1.00 92.50 108 ALA A N 1
ATOM 872 C CA . ALA A 1 108 ? 10.731 -4.811 4.422 1.00 92.50 108 ALA A CA 1
ATOM 873 C C . ALA A 1 108 ? 10.119 -3.585 5.136 1.00 92.50 108 ALA A C 1
ATOM 875 O O . ALA A 1 108 ? 10.624 -3.154 6.170 1.00 92.50 108 ALA A O 1
ATOM 876 N N . LEU A 1 109 ? 9.017 -3.030 4.617 1.00 93.50 109 LEU A N 1
ATOM 877 C CA . LEU A 1 109 ? 8.321 -1.870 5.190 1.00 93.50 109 LEU A CA 1
ATOM 878 C C . LEU A 1 109 ? 7.141 -2.251 6.093 1.00 93.50 109 LEU A C 1
ATOM 880 O O . LEU A 1 109 ? 6.515 -1.367 6.680 1.00 93.50 109 LEU A O 1
ATOM 884 N N . VAL A 1 110 ? 6.843 -3.545 6.233 1.00 94.69 110 VAL A N 1
ATOM 885 C CA . VAL A 1 110 ? 5.750 -4.064 7.072 1.00 94.69 110 VAL A CA 1
ATOM 886 C C . VAL A 1 110 ? 5.862 -3.595 8.524 1.00 94.69 110 VAL A C 1
ATOM 888 O O . VAL A 1 110 ? 4.846 -3.124 9.029 1.00 94.69 110 VAL A O 1
ATOM 891 N N . PRO A 1 111 ? 7.033 -3.615 9.198 1.00 96.62 111 PRO A N 1
ATOM 892 C CA . PRO A 1 111 ? 7.124 -3.135 10.579 1.00 96.62 111 PRO A CA 1
ATOM 893 C C . PRO A 1 111 ? 6.732 -1.660 10.721 1.00 96.62 111 PRO A C 1
ATOM 895 O O . PRO A 1 111 ? 6.009 -1.291 11.646 1.00 96.62 111 PRO A O 1
ATOM 898 N N . LEU A 1 112 ? 7.151 -0.819 9.768 1.00 97.00 112 LEU A N 1
ATOM 899 C CA . LEU A 1 112 ? 6.789 0.597 9.739 1.00 97.00 112 LEU A CA 1
ATOM 900 C C . LEU A 1 112 ? 5.292 0.780 9.464 1.00 97.00 112 LEU A C 1
ATOM 902 O O . LEU A 1 112 ? 4.635 1.571 10.140 1.00 97.00 112 LEU A O 1
ATOM 906 N N . PHE A 1 113 ? 4.743 0.032 8.501 1.00 96.44 113 PHE A N 1
ATOM 907 C CA . PHE A 1 113 ? 3.313 0.066 8.206 1.00 96.44 113 PHE A CA 1
ATOM 908 C C . PHE A 1 113 ? 2.490 -0.335 9.430 1.00 96.44 113 PHE A C 1
ATOM 910 O O . PHE A 1 113 ? 1.559 0.373 9.802 1.00 96.44 113 PHE A O 1
ATOM 917 N N . MET A 1 114 ? 2.839 -1.459 10.059 1.00 96.69 114 MET A N 1
ATOM 918 C CA . MET A 1 114 ? 2.172 -2.015 11.233 1.00 96.69 114 MET A CA 1
ATOM 919 C C . MET A 1 114 ? 2.168 -1.004 12.381 1.00 96.69 114 MET A C 1
ATOM 921 O O . MET A 1 114 ? 1.119 -0.743 12.962 1.00 96.69 114 MET A O 1
ATOM 925 N N . LEU A 1 115 ? 3.314 -0.375 12.658 1.00 97.75 115 LEU A N 1
ATOM 926 C CA . LEU A 1 115 ? 3.436 0.631 13.710 1.00 97.75 115 LEU A CA 1
ATOM 927 C C . LEU A 1 115 ? 2.494 1.818 13.474 1.00 97.75 115 LEU A C 1
ATOM 929 O O . LEU A 1 115 ? 1.753 2.199 14.380 1.00 97.75 115 LEU A O 1
ATOM 933 N N . VAL A 1 116 ? 2.482 2.384 12.263 1.00 98.12 116 VAL A N 1
ATOM 934 C CA . VAL A 1 116 ? 1.651 3.562 11.954 1.00 98.12 116 VAL A CA 1
ATOM 935 C C . VAL A 1 116 ? 0.167 3.200 11.873 1.00 98.12 116 VAL A C 1
ATOM 937 O O . VAL A 1 116 ? -0.669 3.923 12.411 1.00 98.12 116 VAL A O 1
ATOM 940 N N . SER A 1 117 ? -0.174 2.082 11.233 1.00 97.69 117 SER A N 1
ATOM 941 C CA . SER A 1 117 ? -1.566 1.659 11.035 1.00 97.69 117 SER A CA 1
ATOM 942 C C . SER A 1 117 ? -2.208 1.191 12.340 1.00 97.69 117 SER A C 1
ATOM 944 O O . SER A 1 117 ? -3.215 1.758 12.759 1.00 97.69 117 SER A O 1
ATOM 946 N N . MET A 1 118 ? -1.613 0.218 13.037 1.00 97.56 118 MET A N 1
ATOM 947 C CA . MET A 1 118 ? -2.162 -0.292 14.295 1.00 97.56 118 MET A CA 1
ATOM 948 C C . MET A 1 118 ? -2.057 0.748 15.410 1.00 97.56 118 MET A C 1
ATOM 950 O O . MET A 1 118 ? -3.031 0.965 16.130 1.00 97.56 118 MET A O 1
ATOM 954 N N . GLY A 1 119 ? -0.912 1.427 15.532 1.00 97.19 119 GLY A N 1
ATOM 955 C CA . GLY A 1 119 ? -0.720 2.476 16.535 1.00 97.19 119 GLY A CA 1
ATOM 956 C C . GLY A 1 119 ? -1.645 3.671 16.307 1.00 97.19 119 GLY A C 1
ATOM 957 O O . GLY A 1 119 ? -2.256 4.169 17.255 1.00 97.19 119 GLY A O 1
ATOM 958 N N . GLY A 1 120 ? -1.817 4.091 15.049 1.00 97.88 120 GLY A N 1
ATOM 959 C CA . GLY A 1 120 ? -2.747 5.152 14.671 1.00 97.88 120 GLY A CA 1
ATOM 960 C C . GLY A 1 120 ? -4.200 4.768 14.935 1.00 97.88 120 GLY A C 1
ATOM 961 O O . GLY A 1 120 ? -4.936 5.540 15.547 1.00 97.88 120 GLY A O 1
ATOM 962 N N . MET A 1 121 ? -4.607 3.558 14.547 1.00 97.88 121 MET A N 1
ATOM 963 C CA . MET A 1 121 ? -5.973 3.072 14.753 1.00 97.88 121 MET A CA 1
ATOM 964 C C . MET A 1 121 ? -6.305 2.976 16.246 1.00 97.88 121 MET A C 1
ATOM 966 O O . MET A 1 121 ? -7.333 3.504 16.674 1.00 97.88 121 MET A O 1
ATOM 970 N N . TRP A 1 122 ? -5.408 2.388 17.044 1.00 97.19 122 TRP A N 1
ATOM 971 C CA . TRP A 1 122 ? -5.555 2.319 18.497 1.00 97.19 122 TRP A CA 1
ATOM 972 C C . TRP A 1 122 ? -5.623 3.715 19.130 1.00 97.19 122 TRP A C 1
ATOM 974 O O . TRP A 1 122 ? -6.521 3.975 19.929 1.00 97.19 122 TRP A O 1
ATOM 984 N N . SER A 1 123 ? -4.750 4.645 18.726 1.00 97.81 123 SER A N 1
ATOM 985 C CA . SER A 1 123 ? -4.736 6.015 19.263 1.00 97.81 123 SER A CA 1
ATOM 986 C C . SER A 1 123 ? -6.026 6.776 18.939 1.00 97.81 123 SER A C 1
ATOM 988 O O . SER A 1 123 ? -6.607 7.412 19.818 1.00 97.81 123 SER A O 1
ATOM 990 N N . LEU A 1 124 ? -6.528 6.673 17.704 1.00 97.94 124 LEU A N 1
ATOM 991 C CA . LEU A 1 124 ? -7.783 7.314 17.292 1.00 97.94 124 LEU A CA 1
ATOM 992 C C . LEU A 1 124 ? -8.990 6.760 18.065 1.00 97.94 124 LEU A C 1
ATOM 994 O O . LEU A 1 124 ? -9.889 7.512 18.443 1.00 97.94 124 LEU A O 1
ATOM 998 N N . GLN A 1 125 ? -9.000 5.458 18.347 1.00 96.56 125 GLN A N 1
ATOM 999 C CA . GLN A 1 125 ? -10.052 4.826 19.145 1.00 96.56 125 GLN A CA 1
ATOM 1000 C C . GLN A 1 125 ? -9.935 5.151 20.637 1.00 96.56 125 GLN A C 1
ATOM 1002 O O . GLN A 1 125 ? -10.953 5.274 21.319 1.00 96.56 125 GLN A O 1
ATOM 1007 N N . HIS A 1 126 ? -8.719 5.237 21.176 1.00 95.94 126 HIS A N 1
ATOM 1008 C CA . HIS A 1 126 ? -8.496 5.456 22.603 1.00 95.94 126 HIS A CA 1
ATOM 1009 C C . HIS A 1 126 ? -8.728 6.919 22.998 1.00 95.94 126 HIS A C 1
ATOM 1011 O O . HIS A 1 126 ? -9.487 7.178 23.928 1.00 95.94 126 HIS A O 1
ATOM 1017 N N . PHE A 1 127 ? -8.139 7.867 22.263 1.00 97.31 127 PHE A N 1
ATOM 1018 C CA . PHE A 1 127 ? -8.173 9.287 22.625 1.00 97.31 127 PHE A CA 1
ATOM 1019 C C . PHE A 1 127 ? -9.373 10.043 22.047 1.00 97.31 127 PHE A C 1
ATOM 1021 O O . PHE A 1 127 ? -9.924 10.907 22.721 1.00 97.31 127 PHE A O 1
ATOM 1028 N N . TYR A 1 128 ? -9.810 9.711 20.827 1.00 96.94 128 TYR A N 1
ATOM 1029 C CA . TYR A 1 128 ? -10.868 10.455 20.125 1.00 96.94 128 TYR A CA 1
ATOM 1030 C C . TYR A 1 128 ? -12.202 9.700 20.044 1.00 96.94 128 TYR A C 1
ATOM 1032 O O . TYR A 1 128 ? -13.160 10.223 19.482 1.00 96.94 128 TYR A O 1
ATOM 1040 N N . GLN A 1 129 ? -12.269 8.473 20.581 1.00 95.19 129 GLN A N 1
ATOM 1041 C CA . GLN A 1 129 ? -13.451 7.593 20.537 1.00 95.19 129 GLN A CA 1
ATOM 1042 C C . GLN A 1 129 ? -14.036 7.428 19.122 1.00 95.19 129 GLN A C 1
ATOM 1044 O O . GLN A 1 129 ? -15.239 7.238 18.936 1.00 95.19 129 GLN A O 1
ATOM 1049 N N . ILE A 1 130 ? -13.181 7.496 18.098 1.00 96.81 130 ILE A N 1
ATOM 1050 C CA . ILE A 1 130 ? -13.602 7.297 16.712 1.00 96.81 130 ILE A CA 1
ATOM 1051 C C . ILE A 1 130 ? -13.987 5.827 16.526 1.00 96.81 130 ILE A C 1
ATOM 1053 O O . ILE A 1 130 ? -13.287 4.921 16.976 1.00 96.81 130 ILE A O 1
ATOM 1057 N N . THR A 1 131 ? -15.093 5.583 15.819 1.00 96.06 131 THR A N 1
ATOM 1058 C CA . THR A 1 131 ? -15.543 4.219 15.497 1.00 96.06 131 THR A CA 1
ATOM 1059 C C . THR A 1 131 ? -14.449 3.409 14.790 1.00 96.06 131 THR A C 1
ATOM 1061 O O . THR A 1 131 ? -13.705 3.945 13.964 1.00 96.06 131 THR A O 1
ATOM 1064 N N . HIS A 1 132 ? -14.397 2.099 15.048 1.00 94.69 132 HIS A N 1
ATOM 1065 C CA . HIS A 1 132 ? -13.366 1.197 14.517 1.00 94.69 132 HIS A CA 1
ATOM 1066 C C . HIS A 1 132 ? -13.161 1.326 13.003 1.00 94.69 132 HIS A C 1
ATOM 1068 O O . HIS A 1 132 ? -12.029 1.395 12.535 1.00 94.69 132 HIS A O 1
ATOM 1074 N N . SER A 1 133 ? -14.259 1.433 12.251 1.00 95.56 133 SER A N 1
ATOM 1075 C CA . SER A 1 133 ? -14.248 1.538 10.790 1.00 95.56 133 SER A CA 1
ATOM 1076 C C . SER A 1 133 ? -13.565 2.814 10.284 1.00 95.56 133 SER A C 1
ATOM 1078 O O . SER A 1 133 ? -12.757 2.760 9.361 1.00 95.56 133 SER A O 1
ATOM 1080 N N . TRP A 1 134 ? -13.847 3.971 10.891 1.00 97.88 134 TRP A N 1
ATOM 1081 C CA . TRP A 1 134 ? -13.231 5.238 10.481 1.00 97.88 134 TRP A CA 1
ATOM 1082 C C . TRP A 1 134 ? -11.796 5.375 10.987 1.00 97.88 134 TRP A C 1
ATOM 1084 O O . TRP A 1 134 ? -10.939 5.850 10.245 1.00 97.88 134 TRP A O 1
ATOM 1094 N N . ALA A 1 135 ? -11.516 4.903 12.205 1.00 97.69 135 ALA A N 1
ATOM 1095 C CA . ALA A 1 135 ? -10.156 4.849 12.735 1.00 97.69 135 ALA A CA 1
ATOM 1096 C C . ALA A 1 135 ? -9.242 3.996 11.839 1.00 97.69 135 ALA A C 1
ATOM 1098 O O . ALA A 1 135 ? -8.125 4.414 11.540 1.00 97.69 135 ALA A O 1
ATOM 1099 N N . PHE A 1 136 ? -9.747 2.855 11.352 1.00 97.88 136 PHE A N 1
ATOM 1100 C CA . PHE A 1 136 ? -9.080 2.023 10.350 1.00 97.88 136 PHE A CA 1
ATOM 1101 C C . PHE A 1 136 ? -8.755 2.820 9.081 1.00 97.88 136 PHE A C 1
ATOM 1103 O O . PHE A 1 136 ? -7.591 2.917 8.709 1.00 97.88 136 PHE A O 1
ATOM 1110 N N . VAL A 1 137 ? -9.749 3.464 8.457 1.00 98.00 137 VAL A N 1
ATOM 1111 C CA . VAL A 1 137 ? -9.531 4.226 7.214 1.00 98.00 137 VAL A CA 1
ATOM 1112 C C . VAL A 1 137 ? -8.453 5.299 7.394 1.00 98.00 137 VAL A C 1
ATOM 1114 O O . VAL A 1 137 ? -7.512 5.352 6.606 1.00 98.00 137 VAL A O 1
ATOM 1117 N N . PHE A 1 138 ? -8.545 6.135 8.432 1.00 98.31 138 PHE A N 1
ATOM 1118 C CA . PHE A 1 138 ? -7.576 7.218 8.633 1.00 98.31 138 PHE A CA 1
ATOM 1119 C C . PHE A 1 138 ? -6.164 6.699 8.911 1.00 98.31 138 PHE A C 1
ATOM 1121 O O . PHE A 1 138 ? -5.204 7.171 8.298 1.00 98.31 138 PHE A O 1
ATOM 1128 N N . ALA A 1 139 ? -6.032 5.713 9.800 1.00 98.00 139 ALA A N 1
ATOM 1129 C CA . ALA A 1 139 ? -4.729 5.183 10.175 1.00 98.00 139 ALA A CA 1
ATOM 1130 C C . ALA A 1 139 ? -4.048 4.435 9.020 1.00 98.00 139 ALA A C 1
ATOM 1132 O O . ALA A 1 139 ? -2.846 4.592 8.812 1.00 98.00 139 ALA A O 1
ATOM 1133 N N . PHE A 1 140 ? -4.803 3.667 8.230 1.00 97.56 140 PHE A N 1
ATOM 1134 C CA . PHE A 1 140 ? -4.252 2.896 7.113 1.00 97.56 140 PHE A CA 1
ATOM 1135 C C . PHE A 1 140 ? -3.903 3.782 5.918 1.00 97.56 140 PHE A C 1
ATOM 1137 O O . PHE A 1 140 ? -2.860 3.579 5.298 1.00 97.56 140 PHE A O 1
ATOM 1144 N N . VAL A 1 141 ? -4.695 4.823 5.636 1.00 97.81 141 VAL A N 1
ATOM 1145 C CA . VAL A 1 141 ? -4.322 5.837 4.637 1.00 97.81 141 VAL A CA 1
ATOM 1146 C C . VAL A 1 141 ? -3.040 6.561 5.061 1.00 97.81 141 VAL A C 1
ATOM 1148 O O . VAL A 1 141 ? -2.124 6.706 4.250 1.00 97.81 141 VAL A O 1
ATOM 1151 N N . ALA A 1 142 ? -2.920 6.956 6.332 1.00 98.19 142 ALA A N 1
ATOM 1152 C CA . ALA A 1 142 ? -1.696 7.570 6.847 1.00 98.19 142 ALA A CA 1
ATOM 1153 C C . ALA A 1 142 ? -0.484 6.625 6.733 1.00 98.19 142 ALA A C 1
ATOM 1155 O O . ALA A 1 142 ? 0.553 7.018 6.195 1.00 98.19 142 ALA A O 1
ATOM 1156 N N . ALA A 1 143 ? -0.622 5.366 7.161 1.00 97.00 143 ALA A N 1
ATOM 1157 C CA . ALA A 1 143 ? 0.426 4.349 7.051 1.00 97.00 143 ALA A CA 1
ATOM 1158 C C . ALA A 1 143 ? 0.851 4.102 5.597 1.00 97.00 143 ALA A C 1
ATOM 1160 O O . ALA A 1 143 ? 2.044 3.970 5.303 1.00 97.00 143 ALA A O 1
ATOM 1161 N N . MET A 1 144 ? -0.107 4.106 4.668 1.00 95.56 144 MET A N 1
ATOM 1162 C CA . MET A 1 144 ? 0.161 4.004 3.239 1.00 95.56 144 MET A CA 1
ATOM 1163 C C . MET A 1 144 ? 1.036 5.163 2.763 1.00 95.56 144 MET A C 1
ATOM 1165 O O . MET A 1 144 ? 2.082 4.918 2.173 1.00 95.56 144 MET A O 1
ATOM 1169 N N . PHE A 1 145 ? 0.693 6.418 3.058 1.00 96.25 145 PHE A N 1
ATOM 1170 C CA . PHE A 1 145 ? 1.535 7.546 2.644 1.00 96.25 145 PHE A CA 1
ATOM 1171 C C . PHE A 1 145 ? 2.927 7.508 3.280 1.00 96.25 145 PHE A C 1
ATOM 1173 O O . PHE A 1 145 ? 3.920 7.662 2.566 1.00 96.25 145 PHE A O 1
ATOM 1180 N N . VAL A 1 146 ? 3.020 7.237 4.586 1.00 96.81 146 VAL A N 1
ATOM 1181 C CA . VAL A 1 146 ? 4.306 7.168 5.302 1.00 96.81 146 VAL A CA 1
ATOM 1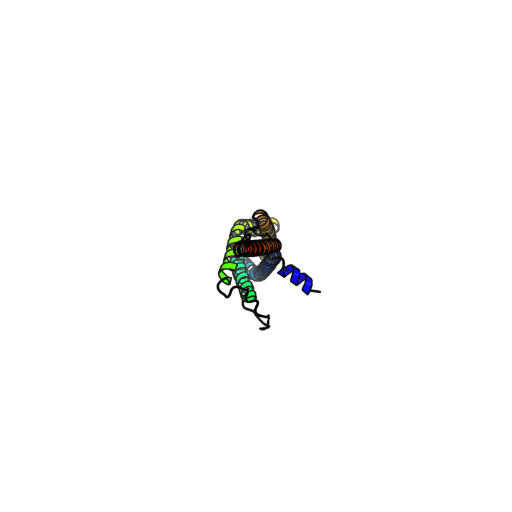182 C C . VAL A 1 146 ? 5.226 6.120 4.678 1.00 96.81 146 VAL A C 1
ATOM 1184 O O . VAL A 1 146 ? 6.372 6.416 4.337 1.00 96.81 146 VAL A O 1
ATOM 1187 N N . THR A 1 147 ? 4.720 4.907 4.458 1.00 94.56 147 THR A N 1
ATOM 1188 C CA . THR A 1 147 ? 5.524 3.831 3.864 1.00 94.56 147 THR A CA 1
ATOM 1189 C C . THR A 1 147 ? 5.890 4.104 2.412 1.00 94.56 147 THR A C 1
ATOM 1191 O O . THR A 1 147 ? 6.986 3.739 1.993 1.00 94.56 147 THR A O 1
ATOM 1194 N N . ARG A 1 148 ? 5.044 4.792 1.637 1.00 91.31 148 ARG A N 1
ATOM 1195 C CA . ARG A 1 148 ? 5.377 5.179 0.254 1.00 91.31 148 ARG A CA 1
ATOM 1196 C C . ARG A 1 148 ? 6.459 6.239 0.193 1.00 91.31 148 ARG A C 1
ATOM 1198 O O . ARG A 1 148 ? 7.342 6.138 -0.660 1.00 91.31 148 ARG A O 1
ATOM 1205 N N . ILE A 1 149 ? 6.415 7.220 1.087 1.00 92.88 149 ILE A N 1
ATOM 1206 C CA . ILE A 1 149 ? 7.468 8.231 1.198 1.00 92.88 149 ILE A CA 1
ATOM 1207 C C . ILE A 1 149 ? 8.782 7.543 1.577 1.00 92.88 149 ILE A C 1
ATOM 1209 O O . ILE A 1 149 ? 9.773 7.715 0.871 1.00 92.88 149 ILE A O 1
ATOM 1213 N N . ALA A 1 150 ? 8.771 6.682 2.600 1.00 93.69 150 ALA A N 1
ATOM 1214 C CA . ALA A 1 150 ? 9.951 5.926 3.022 1.00 93.69 150 ALA A CA 1
ATOM 1215 C C . ALA A 1 150 ? 10.515 5.038 1.897 1.00 93.69 150 ALA A C 1
ATOM 1217 O O . ALA A 1 150 ? 11.708 5.094 1.610 1.00 93.69 150 ALA A O 1
ATOM 1218 N N . HIS A 1 151 ? 9.655 4.285 1.202 1.00 89.81 151 HIS A N 1
ATOM 1219 C CA . HIS A 1 151 ? 10.040 3.464 0.050 1.00 89.81 151 HIS A CA 1
ATOM 1220 C C . HIS A 1 151 ? 10.672 4.298 -1.067 1.00 89.81 151 HIS A C 1
ATOM 1222 O O . HIS A 1 151 ? 11.672 3.906 -1.660 1.00 89.81 151 HIS A O 1
ATOM 1228 N N . THR A 1 152 ? 10.084 5.459 -1.358 1.00 88.19 152 THR A N 1
ATOM 1229 C CA . THR A 1 152 ? 10.561 6.355 -2.412 1.00 88.19 152 THR A CA 1
ATOM 1230 C C . THR A 1 152 ? 11.936 6.918 -2.059 1.00 88.19 152 THR A C 1
ATOM 1232 O O . THR A 1 152 ? 12.849 6.848 -2.878 1.00 88.19 152 THR A O 1
ATOM 1235 N N . LEU A 1 153 ? 12.112 7.404 -0.827 1.00 90.62 153 LEU A N 1
ATOM 1236 C CA . LEU A 1 153 ? 13.396 7.904 -0.329 1.00 90.62 153 LEU A CA 1
ATOM 1237 C C . LEU A 1 153 ? 14.473 6.814 -0.341 1.00 90.62 153 LEU A C 1
ATOM 1239 O O . LEU A 1 153 ?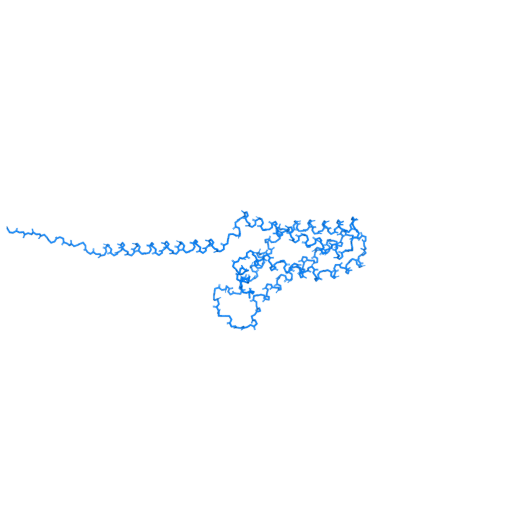 15.568 7.047 -0.851 1.00 90.62 153 LEU A O 1
ATOM 1243 N N . TRP A 1 154 ? 14.153 5.612 0.143 1.00 89.56 154 TRP A N 1
ATOM 1244 C CA . TRP A 1 154 ? 15.091 4.491 0.131 1.00 89.56 154 TRP A CA 1
ATOM 1245 C C . TRP A 1 154 ? 15.438 4.056 -1.299 1.00 89.56 154 TRP A C 1
ATOM 1247 O O . TRP A 1 154 ? 16.605 3.832 -1.619 1.00 89.56 154 TRP A O 1
ATOM 1257 N N . GLY A 1 155 ? 14.466 3.993 -2.206 1.00 85.31 155 GLY A N 1
ATOM 1258 C CA . GLY A 1 155 ? 14.732 3.654 -3.602 1.00 85.31 155 GLY A CA 1
ATOM 1259 C C . GLY A 1 155 ? 15.588 4.696 -4.335 1.00 85.31 155 GLY A C 1
ATOM 1260 O O . GLY A 1 155 ? 16.394 4.321 -5.188 1.00 85.31 155 GLY A O 1
ATOM 1261 N N . TYR A 1 156 ? 15.485 5.981 -3.967 1.00 85.62 156 TYR A N 1
ATOM 1262 C CA . TYR A 1 156 ? 16.404 7.019 -4.450 1.00 85.62 156 TYR A CA 1
ATOM 1263 C C . TYR A 1 156 ? 17.812 6.850 -3.870 1.00 85.62 156 TYR A C 1
ATOM 1265 O O . TYR A 1 156 ? 18.783 6.889 -4.619 1.00 85.62 156 TYR A O 1
ATOM 1273 N N . GLN A 1 157 ? 17.934 6.607 -2.563 1.00 87.94 157 GLN A N 1
ATOM 1274 C CA . GLN A 1 157 ? 19.233 6.433 -1.899 1.00 87.94 157 GLN A CA 1
ATOM 1275 C C . GLN A 1 157 ? 19.975 5.168 -2.352 1.00 87.94 157 GLN A C 1
ATOM 1277 O O . GLN A 1 157 ? 21.189 5.189 -2.517 1.00 87.94 157 GLN A O 1
ATOM 1282 N N . SER A 1 158 ? 19.252 4.073 -2.582 1.00 83.31 158 SER A N 1
ATOM 1283 C CA . SER A 1 158 ? 19.817 2.798 -3.048 1.00 83.31 158 SER A CA 1
ATOM 1284 C C . SER A 1 158 ? 20.141 2.779 -4.546 1.00 83.31 158 SER A C 1
ATOM 1286 O O . SER A 1 158 ? 20.733 1.817 -5.027 1.00 83.31 158 SER A O 1
ATOM 1288 N N . GLY A 1 159 ? 19.731 3.800 -5.307 1.00 80.19 159 GLY A N 1
ATOM 1289 C CA . GLY A 1 159 ? 19.875 3.825 -6.765 1.00 80.19 159 GLY A CA 1
ATOM 1290 C C . GLY A 1 159 ? 18.923 2.881 -7.513 1.00 80.19 159 GLY A C 1
ATOM 1291 O O . GLY A 1 159 ? 19.009 2.780 -8.736 1.00 80.19 159 GLY A O 1
ATOM 1292 N N . THR A 1 160 ? 17.983 2.231 -6.817 1.00 72.50 160 THR A N 1
ATOM 1293 C CA . THR A 1 160 ? 16.974 1.330 -7.408 1.00 72.50 160 THR A CA 1
ATOM 1294 C C . THR A 1 160 ? 16.074 2.054 -8.417 1.00 72.50 160 THR A C 1
ATOM 1296 O O . THR A 1 160 ?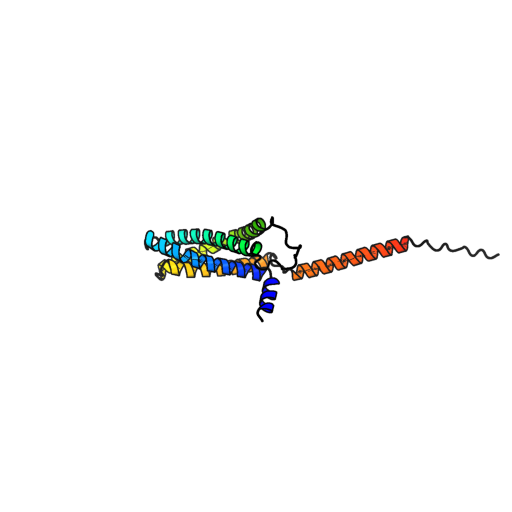 15.574 1.447 -9.364 1.00 72.50 160 THR A O 1
ATOM 1299 N N . PHE A 1 161 ? 15.891 3.367 -8.245 1.00 69.25 161 PHE A N 1
ATOM 1300 C CA . PHE A 1 161 ? 15.097 4.220 -9.132 1.00 69.25 161 PHE A CA 1
ATOM 1301 C C . PHE A 1 161 ? 15.904 5.012 -10.168 1.00 69.25 161 PHE A C 1
ATOM 1303 O O . PHE A 1 161 ? 15.377 5.990 -10.698 1.00 69.25 161 PHE A O 1
ATOM 1310 N N . LYS A 1 162 ? 17.140 4.610 -10.504 1.00 64.56 162 LYS A N 1
ATOM 1311 C CA . LYS A 1 162 ? 17.814 5.162 -11.692 1.00 64.56 162 LYS A CA 1
ATOM 1312 C C . LYS A 1 162 ? 16.908 4.963 -12.913 1.00 64.56 162 LYS A C 1
ATOM 1314 O O . LYS A 1 162 ? 16.547 3.838 -13.259 1.00 64.56 162 LYS A O 1
ATOM 1319 N N . ASP A 1 163 ? 16.449 6.069 -13.491 1.00 58.31 163 ASP A N 1
ATOM 1320 C CA . ASP A 1 163 ? 15.461 6.058 -14.563 1.00 58.31 163 ASP A CA 1
ATOM 1321 C C . ASP A 1 163 ? 16.033 5.376 -15.813 1.00 58.31 163 ASP A C 1
ATOM 1323 O O . ASP A 1 163 ? 17.211 5.504 -16.125 1.00 58.31 163 ASP A O 1
ATOM 1327 N N . HIS A 1 164 ? 15.178 4.724 -16.607 1.00 52.81 164 HIS A N 1
ATOM 1328 C CA . HIS A 1 164 ? 15.570 4.125 -17.892 1.00 52.81 164 HIS A CA 1
ATOM 1329 C C . HIS A 1 164 ? 16.175 5.114 -18.903 1.00 52.81 164 HIS A C 1
ATOM 1331 O O . HIS A 1 164 ? 16.715 4.679 -19.913 1.00 52.81 164 HIS A O 1
ATOM 1337 N N . ILE A 1 165 ? 16.092 6.426 -18.657 1.00 52.06 165 ILE A N 1
ATOM 1338 C CA . ILE A 1 165 ? 16.785 7.419 -19.484 1.00 52.06 165 ILE A CA 1
ATOM 1339 C C . ILE A 1 165 ? 18.300 7.296 -19.310 1.00 52.06 165 ILE A C 1
ATOM 1341 O O . ILE A 1 165 ? 18.997 7.342 -20.315 1.00 52.06 165 ILE A O 1
ATOM 1345 N N . ASP A 1 166 ? 18.795 7.050 -18.095 1.00 49.78 166 ASP A N 1
ATOM 1346 C CA . ASP A 1 166 ? 20.232 6.857 -17.877 1.00 49.78 166 ASP A CA 1
ATOM 1347 C C . ASP A 1 166 ? 20.702 5.556 -18.536 1.00 49.78 166 ASP A C 1
ATOM 1349 O O . ASP A 1 166 ? 21.713 5.552 -19.222 1.00 49.78 166 ASP A O 1
ATOM 1353 N N . PHE A 1 167 ? 19.901 4.485 -18.454 1.00 49.41 167 PHE A N 1
ATOM 1354 C CA . PHE A 1 167 ? 20.214 3.219 -19.126 1.00 49.41 167 PHE A CA 1
ATOM 1355 C C . PHE A 1 167 ? 20.181 3.317 -20.654 1.00 49.41 167 PHE A C 1
ATOM 1357 O O . PHE A 1 167 ? 21.035 2.734 -21.299 1.00 49.41 167 PHE A O 1
ATOM 1364 N N . MET A 1 168 ? 19.237 4.053 -21.253 1.00 50.22 168 MET A N 1
ATOM 1365 C CA . MET A 1 168 ? 19.222 4.237 -22.711 1.00 50.22 168 MET A CA 1
ATOM 1366 C C . MET A 1 168 ? 20.345 5.149 -23.198 1.00 50.22 168 MET A C 1
ATOM 1368 O O . MET A 1 168 ? 20.842 4.942 -24.299 1.00 50.22 168 MET A O 1
ATOM 1372 N N . ILE A 1 169 ? 20.745 6.146 -22.406 1.00 56.88 169 ILE A N 1
ATOM 1373 C CA . ILE A 1 169 ? 21.914 6.971 -22.722 1.00 56.88 169 ILE A CA 1
ATOM 1374 C C . ILE A 1 169 ? 23.184 6.120 -22.626 1.00 56.88 169 ILE A C 1
ATOM 1376 O O . ILE A 1 169 ? 23.991 6.166 -23.550 1.00 56.88 169 ILE A O 1
ATOM 1380 N N . ASP A 1 170 ? 23.327 5.301 -21.582 1.00 56.97 170 ASP A N 1
ATOM 1381 C CA . ASP A 1 170 ? 24.464 4.388 -21.431 1.00 56.97 170 ASP A CA 1
ATOM 1382 C C . ASP A 1 170 ? 24.488 3.311 -22.525 1.00 56.97 170 ASP A C 1
ATOM 1384 O O . ASP A 1 170 ? 25.532 3.123 -23.144 1.00 56.97 170 ASP A O 1
ATOM 1388 N N . ASP A 1 171 ? 23.353 2.683 -22.850 1.00 56.38 171 ASP A N 1
ATOM 1389 C CA . ASP A 1 171 ? 23.249 1.697 -23.934 1.00 56.38 171 ASP A CA 1
ATOM 1390 C C . ASP A 1 171 ? 23.538 2.340 -25.295 1.00 56.38 171 ASP A C 1
ATOM 1392 O O . ASP A 1 171 ? 24.264 1.765 -26.098 1.00 56.38 171 ASP A O 1
ATOM 1396 N N . GLN A 1 172 ? 23.033 3.547 -25.579 1.00 56.41 172 GLN A N 1
ATOM 1397 C CA . GLN A 1 172 ? 23.354 4.238 -26.835 1.00 56.41 172 GLN A CA 1
ATOM 1398 C C . GLN A 1 172 ? 24.821 4.672 -26.904 1.00 56.41 172 GLN A C 1
ATOM 1400 O O . GLN A 1 17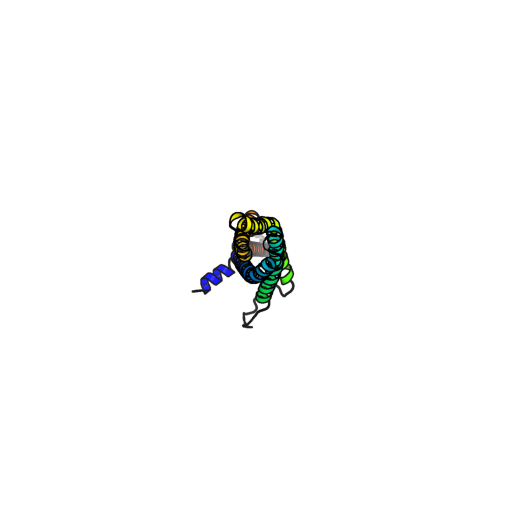2 ? 25.432 4.583 -27.970 1.00 56.41 172 GLN A O 1
ATOM 1405 N N . LEU A 1 173 ? 25.409 5.098 -25.785 1.00 61.22 173 LEU A N 1
ATOM 1406 C CA . LEU A 1 173 ? 26.842 5.387 -25.690 1.00 61.22 173 LEU A CA 1
ATOM 1407 C C . LEU A 1 173 ? 27.695 4.122 -25.818 1.00 61.22 173 LEU A C 1
ATOM 1409 O O . LEU A 1 173 ? 28.830 4.194 -26.292 1.00 61.22 173 LEU A O 1
ATOM 1413 N N . GLN A 1 174 ? 27.185 2.978 -25.372 1.00 59.72 174 GLN A N 1
ATOM 1414 C CA . GLN A 1 174 ? 27.866 1.695 -25.461 1.00 59.72 174 GLN A CA 1
ATOM 1415 C C . GLN A 1 174 ? 27.773 1.124 -26.878 1.00 59.72 174 GLN A C 1
ATOM 1417 O O . GLN A 1 174 ? 28.810 0.843 -27.464 1.00 59.72 174 GLN A O 1
ATOM 1422 N N . ILE A 1 175 ? 26.584 1.113 -27.488 1.00 67.94 175 ILE A N 1
ATOM 1423 C CA . ILE A 1 175 ? 26.383 0.766 -28.905 1.00 67.94 175 ILE A CA 1
ATOM 1424 C C . ILE A 1 175 ? 27.237 1.670 -29.800 1.00 67.94 175 ILE A C 1
ATOM 1426 O O . ILE A 1 175 ? 27.887 1.189 -30.723 1.00 67.94 175 ILE A O 1
ATOM 1430 N N . GLY A 1 176 ? 27.280 2.976 -29.515 1.00 71.94 176 GLY A N 1
ATOM 1431 C CA . GLY A 1 176 ? 28.148 3.911 -30.227 1.00 71.94 176 GLY A CA 1
ATOM 1432 C C . GLY A 1 176 ? 29.627 3.535 -30.116 1.00 71.94 176 GLY A C 1
ATOM 1433 O O . GLY A 1 176 ? 30.317 3.517 -31.126 1.00 71.94 176 GLY A O 1
ATOM 1434 N N . ARG A 1 177 ? 30.111 3.185 -28.916 1.00 74.94 177 ARG A N 1
ATOM 1435 C CA . ARG A 1 177 ? 31.497 2.728 -28.706 1.00 74.94 177 ARG A CA 1
ATOM 1436 C C . ARG A 1 177 ? 31.806 1.414 -29.418 1.00 74.94 177 ARG A C 1
ATOM 1438 O O . ARG A 1 177 ? 32.867 1.316 -30.028 1.00 74.94 177 ARG A O 1
ATOM 1445 N N . ASP A 1 178 ? 30.895 0.451 -29.367 1.00 78.81 178 ASP A N 1
ATOM 1446 C CA . ASP A 1 178 ? 31.072 -0.860 -29.992 1.00 78.81 178 ASP A CA 1
ATOM 1447 C C . ASP A 1 178 ? 31.134 -0.737 -31.521 1.00 78.81 178 ASP A C 1
ATOM 1449 O O . ASP A 1 178 ? 32.005 -1.335 -32.153 1.00 78.81 178 ASP A O 1
ATOM 1453 N N . LEU A 1 179 ? 30.286 0.114 -32.113 1.00 81.94 179 LEU A N 1
ATOM 1454 C CA . LEU A 1 179 ? 30.323 0.419 -33.547 1.00 81.94 179 LEU A CA 1
ATOM 1455 C C . LEU A 1 179 ? 31.647 1.074 -33.957 1.00 81.94 179 LEU A C 1
ATOM 1457 O O . LEU A 1 179 ? 32.221 0.697 -34.978 1.00 81.94 179 LEU A O 1
ATOM 1461 N N . THR A 1 180 ? 32.160 2.021 -33.164 1.00 85.31 180 THR A N 1
ATOM 1462 C CA . THR A 1 180 ? 33.458 2.657 -33.441 1.00 85.31 180 THR A CA 1
ATOM 1463 C C . THR A 1 180 ? 34.603 1.649 -33.348 1.00 85.31 180 THR A C 1
ATOM 1465 O O . THR A 1 180 ? 35.448 1.608 -34.237 1.00 85.31 180 THR A O 1
ATOM 1468 N N . ALA A 1 181 ? 34.604 0.788 -32.326 1.00 85.50 181 ALA A N 1
ATOM 1469 C CA . ALA A 1 181 ? 35.622 -0.248 -32.158 1.00 85.50 181 ALA A CA 1
ATOM 1470 C C . ALA A 1 181 ? 35.595 -1.280 -33.301 1.00 85.50 181 ALA A C 1
ATOM 1472 O O . ALA A 1 181 ? 36.646 -1.696 -33.793 1.00 85.50 181 ALA A O 1
ATOM 1473 N N . GLU A 1 182 ? 34.405 -1.671 -33.766 1.00 87.44 182 GLU A N 1
ATOM 1474 C CA . GLU A 1 182 ? 34.259 -2.567 -34.917 1.00 87.44 182 GLU A CA 1
ATOM 1475 C C . GLU A 1 182 ? 34.768 -1.913 -36.214 1.00 87.44 182 GLU A C 1
ATOM 1477 O O . GLU A 1 182 ? 35.414 -2.573 -37.033 1.00 87.44 182 GLU A O 1
ATOM 1482 N N . GLN A 1 183 ? 34.514 -0.614 -36.395 1.00 90.62 183 GLN A N 1
ATOM 1483 C CA . GLN A 1 183 ? 35.004 0.157 -37.538 1.00 90.62 183 GLN A CA 1
ATOM 1484 C C . GLN A 1 183 ? 36.539 0.251 -37.532 1.00 90.62 183 GLN A C 1
ATOM 1486 O O . GLN A 1 183 ? 37.177 -0.082 -38.531 1.00 90.62 183 GLN A O 1
ATOM 1491 N N . GLU A 1 184 ? 37.136 0.607 -36.391 1.00 91.38 184 GLU A N 1
ATOM 1492 C CA . GLU A 1 184 ? 38.592 0.687 -36.222 1.00 91.38 184 GLU A CA 1
ATOM 1493 C C . GLU A 1 184 ? 39.273 -0.665 -36.478 1.00 91.38 184 GLU A C 1
ATOM 1495 O O . GLU A 1 184 ? 40.303 -0.727 -37.154 1.00 91.38 184 GLU A O 1
ATOM 1500 N N . ALA A 1 185 ? 38.684 -1.767 -36.002 1.00 92.62 185 ALA A N 1
ATOM 1501 C CA . ALA A 1 185 ? 39.195 -3.112 -36.258 1.00 92.62 185 ALA A CA 1
ATOM 1502 C C . ALA A 1 185 ? 39.169 -3.470 -37.756 1.00 92.62 185 ALA A C 1
ATOM 1504 O O . ALA A 1 185 ? 40.121 -4.066 -38.271 1.00 92.62 185 ALA A O 1
ATOM 1505 N N . LYS A 1 186 ? 38.108 -3.082 -38.477 1.00 93.88 186 LYS A N 1
ATOM 1506 C CA . LYS A 1 186 ? 38.002 -3.286 -39.933 1.00 93.88 186 LYS A CA 1
ATOM 1507 C C . LYS A 1 186 ? 39.029 -2.457 -40.702 1.00 93.88 186 LYS A C 1
ATOM 1509 O O . LYS A 1 186 ? 39.661 -2.985 -41.618 1.00 93.88 186 LYS A O 1
ATOM 1514 N N . ASP A 1 187 ? 39.229 -1.202 -40.316 1.00 94.19 187 ASP A N 1
ATOM 1515 C CA . ASP A 1 187 ? 40.198 -0.313 -40.960 1.00 94.19 187 ASP A CA 1
ATOM 1516 C C . ASP A 1 187 ? 41.638 -0.806 -40.752 1.00 94.19 187 ASP A C 1
ATOM 1518 O O . ASP A 1 187 ? 42.430 -0.839 -41.699 1.00 94.19 187 ASP A O 1
ATOM 1522 N N . GLN A 1 188 ? 41.967 -1.296 -39.552 1.00 93.12 188 GLN A N 1
ATOM 1523 C CA . GLN A 1 188 ? 43.265 -1.921 -39.272 1.00 93.12 188 GLN A CA 1
ATOM 1524 C C . GLN A 1 188 ? 43.482 -3.204 -40.081 1.00 93.12 188 GLN A C 1
ATOM 1526 O O . GLN A 1 188 ? 44.560 -3.398 -40.647 1.00 93.12 188 GLN A O 1
ATOM 1531 N N . ALA A 1 189 ? 42.467 -4.069 -40.177 1.00 93.94 189 ALA A N 1
ATOM 1532 C CA . ALA A 1 189 ? 42.549 -5.291 -40.975 1.00 93.94 189 ALA A CA 1
ATOM 1533 C C . ALA A 1 189 ? 42.770 -4.982 -42.465 1.00 93.94 189 ALA A C 1
ATOM 1535 O O . ALA A 1 189 ? 43.579 -5.637 -43.124 1.00 93.94 189 ALA A O 1
ATOM 1536 N N . LYS A 1 190 ? 42.108 -3.943 -42.991 1.00 94.19 190 LYS A N 1
ATOM 1537 C CA . LYS A 1 190 ? 42.292 -3.488 -44.373 1.00 94.19 190 LYS A CA 1
ATOM 1538 C C . LYS A 1 190 ? 43.700 -2.935 -44.614 1.00 94.19 190 LYS A C 1
ATOM 1540 O O . LYS A 1 190 ? 44.326 -3.306 -45.602 1.00 94.19 190 LYS A O 1
ATOM 1545 N N . ALA A 1 191 ? 44.223 -2.122 -43.695 1.00 91.38 191 ALA A N 1
ATOM 1546 C CA . ALA A 1 191 ? 45.579 -1.577 -43.788 1.00 91.38 191 ALA A CA 1
ATOM 1547 C C . ALA A 1 191 ? 46.671 -2.665 -43.741 1.00 91.38 191 ALA A C 1
ATOM 1549 O O . ALA A 1 191 ? 47.727 -2.505 -44.346 1.00 91.38 191 ALA A O 1
ATOM 1550 N N . GLN A 1 192 ? 46.425 -3.779 -43.044 1.00 91.31 192 GLN A N 1
ATOM 1551 C CA . GLN A 1 192 ? 47.334 -4.933 -43.029 1.00 91.31 192 GLN A CA 1
ATOM 1552 C C . GLN A 1 192 ? 47.221 -5.804 -44.289 1.00 91.31 192 GLN A C 1
ATOM 1554 O O . GLN A 1 192 ? 48.197 -6.450 -44.670 1.00 91.31 192 GLN A O 1
ATOM 1559 N N . ALA A 1 193 ? 46.046 -5.837 -44.921 1.00 90.06 193 ALA A N 1
ATOM 1560 C CA . ALA A 1 193 ? 45.795 -6.607 -46.135 1.00 90.06 193 ALA A CA 1
ATOM 1561 C C . ALA A 1 193 ? 46.286 -5.906 -47.413 1.00 90.06 193 ALA A C 1
ATOM 1563 O O . ALA A 1 193 ? 46.493 -6.578 -48.424 1.00 90.06 193 ALA A O 1
ATOM 1564 N N . GLU A 1 194 ? 46.480 -4.583 -47.394 1.00 86.94 194 GLU A N 1
ATOM 1565 C CA . GLU A 1 194 ? 47.080 -3.870 -48.520 1.00 86.94 194 GLU A CA 1
ATOM 1566 C C . GLU A 1 194 ? 48.559 -4.276 -48.659 1.00 86.94 194 GLU A C 1
ATOM 1568 O O . GLU A 1 194 ? 49.369 -4.023 -47.759 1.00 86.94 194 GLU A O 1
ATOM 1573 N N . PRO A 1 195 ? 48.942 -4.944 -49.765 1.00 79.06 195 PRO A N 1
ATOM 1574 C CA . PRO A 1 195 ? 50.313 -5.379 -49.958 1.00 79.06 195 PRO A CA 1
ATOM 1575 C C . PRO A 1 195 ? 51.203 -4.141 -49.974 1.00 79.06 195 PRO A C 1
ATOM 1577 O O . PRO A 1 195 ? 50.977 -3.227 -50.768 1.00 79.06 195 PRO A O 1
ATOM 1580 N N . LYS A 1 196 ? 52.218 -4.109 -49.096 1.00 74.44 196 LYS A N 1
ATOM 1581 C CA . LYS A 1 196 ? 53.265 -3.080 -49.128 1.00 74.44 196 LYS A CA 1
ATOM 1582 C C . LYS A 1 196 ? 53.740 -2.973 -50.567 1.00 74.44 196 LYS A C 1
ATOM 1584 O O . LYS A 1 196 ? 54.360 -3.918 -51.054 1.00 74.44 196 LYS A O 1
ATOM 1589 N N . ALA A 1 197 ? 53.410 -1.852 -51.215 1.00 73.56 197 ALA A N 1
ATOM 1590 C CA . ALA A 1 197 ? 53.840 -1.542 -52.565 1.00 73.56 197 ALA A CA 1
ATOM 1591 C C . ALA A 1 197 ? 55.336 -1.820 -52.616 1.00 73.56 197 ALA A C 1
ATOM 1593 O O . ALA A 1 197 ? 56.133 -1.155 -51.946 1.00 73.56 197 ALA A O 1
ATOM 1594 N N . THR A 1 198 ? 55.683 -2.912 -53.288 1.00 68.38 198 THR A N 1
ATOM 1595 C CA . THR A 1 198 ? 57.054 -3.366 -53.400 1.00 68.38 198 THR A CA 1
ATOM 1596 C C . THR A 1 198 ? 57.734 -2.232 -54.135 1.00 68.38 198 THR A C 1
ATOM 1598 O O . THR A 1 198 ? 57.358 -1.939 -55.269 1.00 68.38 198 THR A O 1
ATOM 1601 N N . LYS A 1 199 ? 58.619 -1.500 -53.448 1.00 67.81 199 LYS A N 1
ATOM 1602 C CA . LYS A 1 199 ? 59.455 -0.496 -54.096 1.00 67.81 199 LYS A CA 1
ATOM 1603 C C . LYS A 1 199 ? 60.191 -1.255 -55.188 1.00 67.81 199 LYS A C 1
ATOM 1605 O O . LYS A 1 199 ? 61.062 -2.059 -54.883 1.00 67.81 199 LYS A O 1
ATOM 1610 N N . ALA A 1 200 ? 59.725 -1.102 -56.422 1.00 66.88 200 ALA A N 1
ATOM 1611 C CA . ALA A 1 200 ? 60.405 -1.631 -57.578 1.00 66.88 200 ALA A CA 1
ATOM 1612 C C . ALA A 1 200 ? 61.738 -0.894 -57.613 1.00 66.88 200 ALA A C 1
ATOM 1614 O O . ALA A 1 200 ? 61.760 0.327 -57.767 1.00 66.88 200 ALA A O 1
ATOM 1615 N N . ASP A 1 201 ? 62.805 -1.636 -57.334 1.00 62.28 201 ASP A N 1
ATOM 1616 C CA . ASP A 1 201 ? 64.166 -1.140 -57.358 1.00 62.28 201 ASP A CA 1
ATOM 1617 C C . ASP A 1 201 ? 64.428 -0.483 -58.715 1.00 62.28 201 ASP A C 1
ATOM 1619 O O . ASP A 1 201 ? 64.382 -1.115 -59.773 1.00 62.28 201 ASP A O 1
ATOM 1623 N N . GLU A 1 202 ? 64.673 0.820 -58.659 1.00 63.38 202 GLU A N 1
ATOM 1624 C CA . GLU A 1 202 ? 65.174 1.634 -59.752 1.00 63.38 202 GLU A CA 1
ATOM 1625 C C . GLU A 1 202 ? 66.640 1.241 -59.981 1.00 63.38 202 GLU A C 1
ATOM 1627 O O . GLU A 1 202 ? 67.569 1.862 -59.470 1.00 63.38 202 GLU A O 1
ATOM 1632 N N . VAL A 1 203 ? 66.853 0.142 -60.707 1.00 66.69 203 VAL A N 1
ATOM 1633 C CA . VAL A 1 203 ? 68.163 -0.192 -61.271 1.00 66.69 203 VAL A CA 1
ATOM 1634 C C . VAL A 1 203 ? 68.291 0.577 -62.581 1.00 66.69 203 VAL A C 1
ATOM 1636 O O . VAL A 1 203 ? 67.852 0.121 -63.637 1.00 66.69 203 VAL A O 1
ATOM 1639 N N . ALA A 1 204 ? 68.842 1.784 -62.485 1.00 65.44 204 ALA A N 1
ATOM 1640 C CA . ALA A 1 204 ? 69.313 2.541 -63.636 1.00 65.44 204 ALA A CA 1
ATOM 1641 C C . ALA A 1 204 ? 70.733 2.069 -64.045 1.00 65.44 204 ALA A C 1
ATOM 1643 O O . ALA A 1 204 ? 71.498 1.659 -63.167 1.00 65.44 204 ALA A O 1
ATOM 1644 N N . PRO A 1 205 ? 71.046 2.079 -65.356 1.00 70.31 205 PRO A N 1
ATOM 1645 C CA . PRO A 1 205 ? 72.198 1.408 -65.977 1.00 70.31 205 PRO A CA 1
ATOM 1646 C C . PRO A 1 205 ? 73.565 2.059 -65.733 1.00 70.31 205 PRO A C 1
ATOM 1648 O O . PRO A 1 205 ? 73.620 3.291 -65.517 1.00 70.31 205 PRO A O 1
#

Secondary structure (DSSP, 8-state):
-HHHHHHHHHH-HHHHHHHHHHHHHHHHHHHHHHHHHHHHHHH-TT-HHHHHHHHHHHHHHHHHHHHHHHHHHHHH--TTS-S---TTS--STTHHHHHHHHHHHHHTTHHHHHHHHHHHHHHHHHHS---HHHHHHHHHHHHHHHHHHHHHHHHHHTTTT--HHHHHHHHHHHHHHHHHHHHHHHHHHHHHHS-----------